Protein AF-A0A6B2G8D7-F1 (afdb_monomer)

Foldseek 3Di:
DDKDQDDPLDQFIKDKDKDKDWFDPVQVVVFDDDPPDPATDDPNHGGWTKMKIKMKMKGWDPPDSFKIKIKIKMKMAMDTDDRDPDHPPVRFDADEDDLAQPLHHTQCAAAQQDRDPDPHHTERIKIKMKIKMWGDDDDQKIKIKMKIKMHHAYDDPDPPDDPRRHDPDPVSSLSIWMKIWMKMWGCPVVKIKIKIKIAGQARSNDDPPCGGCNRGDPVSIHIHIDIHHSD

Nearest PDB structures (foldseek):
  6qgy-assembly2_C  TM=6.949E-01  e=1.375E-05  Escherichia coli O157:H7
  4k3b-assembly1_A  TM=5.659E-01  e=3.531E-06  Neisseria gonorrhoeae FA 1090
  5o68-assembly1_B  TM=4.470E-01  e=7.657E-01  Pseudomonas sp. UK4
  5o9c-assembly1_C  TM=2.185E-01  e=1.024E-01  Klebsiella aerogenes
  8bmx-assembly1_C  TM=3.628E-01  e=2.981E+00  Bacteroides thetaiotaomicron VPI-5482

Solvent-accessible surface area (backbone atoms only — not comparable to full-atom values): 11972 Å² total; per-residue (Å²): 113,50,67,68,61,83,55,91,82,59,46,64,30,45,38,40,38,68,51,78,48,74,40,41,63,68,64,50,72,76,38,76,71,53,87,93,52,93,56,44,54,57,97,89,37,75,42,62,20,35,42,35,40,37,40,37,41,36,40,36,42,45,80,50,100,55,32,34,42,35,40,37,42,37,42,35,42,44,46,41,38,91,67,20,94,57,66,56,76,96,71,42,42,62,29,36,18,75,57,60,31,42,29,32,53,61,20,55,45,27,24,30,38,38,79,59,93,56,84,70,23,61,17,32,28,37,42,39,38,35,41,36,42,37,36,64,72,55,94,52,35,32,40,35,42,38,42,19,36,34,41,22,16,37,76,72,90,58,81,87,52,63,73,56,26,38,60,67,62,78,72,41,60,75,24,44,26,29,22,35,37,43,30,45,32,43,53,68,89,86,50,31,43,36,42,35,43,11,23,34,44,29,43,42,47,45,58,90,94,48,27,59,51,68,54,56,45,83,89,56,38,29,79,34,77,48,71,47,74,56,119

Radius of gyration: 20.56 Å; Cα contacts (8 Å, |Δi|>4): 580; chains: 1; bounding box: 43×44×65 Å

Sequence (231 aa):
TYQNKEDFNDNNFSYFRANIVSSGLLSSALTKIKPPKTSKELFKLPIAQFIKTQVEYKKYWGIDHKNTLVFRSFAGLALAYGNSTAIPFSRSYFAGGSNELRAWRAYELGPGKTQSNLEFNVGNFKLVGNIEYRFKIFNSFNGALFLDAGNIWNVSTNSFIDDNTKFKGFSSLKDIAVGSGFGLRYDFNFLVFRFDMGFKTYEPYLLQGKKWFTNYNFSHAVYNIGINYPF

Mean predicted aligned error: 5.05 Å

Structure (mmCIF, N/CA/C/O backbone):
data_AF-A0A6B2G8D7-F1
#
_entry.id   AF-A0A6B2G8D7-F1
#
loop_
_atom_site.group_PDB
_atom_site.id
_atom_site.type_symbol
_atom_site.label_atom_id
_atom_site.label_alt_id
_atom_site.label_comp_id
_atom_site.label_asym_id
_atom_site.label_entity_id
_atom_site.label_seq_id
_atom_site.pdbx_PDB_ins_code
_atom_site.Cartn_x
_atom_site.Cartn_y
_atom_site.Cartn_z
_atom_site.occupancy
_atom_site.B_iso_or_equiv
_atom_site.auth_seq_id
_atom_site.auth_comp_id
_atom_site.auth_asym_id
_atom_site.auth_atom_id
_atom_site.pdbx_PDB_model_num
ATOM 1 N N . THR A 1 1 ? -0.283 -20.993 -2.095 1.00 91.44 1 THR A N 1
ATOM 2 C CA . THR A 1 1 ? -0.886 -20.294 -0.940 1.00 91.44 1 THR A CA 1
ATOM 3 C C . THR A 1 1 ? -0.827 -21.211 0.255 1.00 91.44 1 THR A C 1
ATOM 5 O O . THR A 1 1 ? -1.033 -22.400 0.068 1.00 91.44 1 THR A O 1
ATOM 8 N N . TYR A 1 2 ? -0.532 -20.679 1.433 1.00 95.00 2 TYR A N 1
ATOM 9 C CA . TYR A 1 2 ? -0.481 -21.386 2.708 1.00 95.00 2 TYR A CA 1
ATOM 10 C C . TYR A 1 2 ? -1.270 -20.592 3.755 1.00 95.00 2 TYR A C 1
ATOM 12 O O . TYR A 1 2 ? -1.195 -19.364 3.774 1.00 95.00 2 TYR A O 1
ATOM 20 N N . GLN A 1 3 ? -2.014 -21.283 4.614 1.00 93.75 3 GLN A N 1
ATOM 21 C CA . GLN A 1 3 ? -2.642 -20.715 5.805 1.00 93.75 3 GLN A CA 1
ATOM 22 C C . GLN A 1 3 ? -2.750 -21.794 6.879 1.00 93.75 3 GLN A C 1
ATOM 24 O O . GLN A 1 3 ? -2.935 -22.960 6.538 1.00 93.75 3 GLN A O 1
ATOM 29 N N . ASN A 1 4 ? -2.667 -21.403 8.146 1.00 94.25 4 ASN A N 1
ATOM 30 C CA . ASN A 1 4 ? -2.833 -22.305 9.290 1.00 94.25 4 ASN A CA 1
ATOM 31 C C . ASN A 1 4 ? -4.080 -21.971 10.123 1.00 94.25 4 ASN A C 1
ATOM 33 O O . ASN A 1 4 ? -4.083 -22.200 11.324 1.00 94.25 4 ASN A O 1
ATOM 37 N N . LYS A 1 5 ? -5.100 -21.382 9.490 1.00 92.44 5 LYS A N 1
ATOM 38 C CA . LYS A 1 5 ? -6.382 -21.091 10.131 1.00 92.44 5 LYS A CA 1
ATOM 39 C C . LYS A 1 5 ? -7.119 -22.404 10.411 1.00 92.44 5 LYS A C 1
ATOM 41 O O . LYS A 1 5 ? -7.335 -23.164 9.465 1.00 92.44 5 LYS A O 1
ATOM 46 N N . GLU A 1 6 ? -7.478 -22.662 11.665 1.00 89.44 6 GLU A N 1
ATOM 47 C CA . GLU A 1 6 ? -8.061 -23.950 12.083 1.00 89.44 6 GLU A CA 1
ATOM 48 C C . GLU A 1 6 ? -9.570 -24.036 11.819 1.00 89.44 6 GLU A C 1
ATOM 50 O O . GLU A 1 6 ? -10.050 -25.018 11.253 1.00 89.44 6 GLU A O 1
ATOM 55 N N . ASP A 1 7 ? -10.318 -22.989 12.168 1.00 87.38 7 ASP A N 1
ATOM 56 C CA . ASP A 1 7 ? -11.769 -22.912 11.977 1.00 87.38 7 ASP A CA 1
ATOM 57 C C . ASP A 1 7 ? -12.214 -21.505 11.541 1.00 87.38 7 ASP A C 1
ATOM 59 O O . ASP A 1 7 ? -11.392 -20.618 11.337 1.00 87.38 7 ASP A O 1
ATOM 63 N N . PHE A 1 8 ? -13.516 -21.272 11.349 1.00 77.06 8 PHE A N 1
ATOM 64 C CA . PHE A 1 8 ? -14.025 -19.964 10.913 1.00 77.06 8 PHE A CA 1
ATOM 65 C C . PHE A 1 8 ? -13.802 -18.838 11.942 1.00 77.06 8 PHE A C 1
ATOM 67 O O . PHE A 1 8 ? -13.535 -17.698 11.543 1.00 77.06 8 PHE A O 1
ATOM 74 N N . ASN A 1 9 ? -13.867 -19.166 13.232 1.00 80.06 9 ASN A N 1
ATOM 75 C CA . ASN A 1 9 ? -13.772 -18.247 14.367 1.00 80.06 9 ASN A CA 1
ATOM 76 C C . ASN A 1 9 ? -12.324 -17.987 14.810 1.00 80.06 9 ASN A C 1
ATOM 78 O O . ASN A 1 9 ? -12.086 -17.092 15.624 1.00 80.06 9 ASN A O 1
ATOM 82 N N . ASP A 1 10 ? -11.364 -18.738 14.273 1.00 86.12 10 ASP A N 1
ATOM 83 C CA . ASP A 1 10 ? -9.947 -18.542 14.524 1.00 86.12 10 ASP A CA 1
ATOM 84 C C . ASP A 1 10 ? -9.495 -17.159 14.024 1.00 86.12 10 ASP A C 1
ATOM 86 O O . ASP A 1 10 ? -9.477 -16.840 12.823 1.00 86.12 10 ASP A O 1
ATOM 90 N N . ASN A 1 11 ? -9.133 -16.337 15.007 1.00 89.56 11 ASN A N 1
ATOM 91 C CA . ASN A 1 11 ? -8.638 -14.976 14.858 1.00 89.56 11 ASN A CA 1
ATOM 92 C C . ASN A 1 11 ? -7.121 -14.881 15.098 1.00 89.56 11 ASN A C 1
ATOM 94 O O . ASN A 1 11 ? -6.581 -13.776 15.156 1.00 89.56 11 ASN A O 1
ATOM 98 N N . ASN A 1 12 ? -6.412 -16.004 15.242 1.00 94.62 12 ASN A N 1
ATOM 99 C CA . ASN A 1 12 ? -4.972 -16.056 15.473 1.00 94.62 12 ASN A CA 1
ATOM 100 C C . ASN A 1 12 ? -4.262 -17.006 14.499 1.00 94.62 12 ASN A C 1
ATOM 102 O O . ASN A 1 12 ? -3.700 -18.030 14.874 1.00 94.62 12 ASN A O 1
ATOM 106 N N . PHE A 1 13 ? -4.172 -16.592 13.240 1.00 96.25 13 PHE A N 1
ATOM 107 C CA . PHE A 1 13 ? -3.543 -17.382 12.188 1.00 96.25 13 PHE A CA 1
ATOM 108 C C . PHE A 1 13 ? -2.589 -16.541 11.342 1.00 96.25 13 PHE A C 1
ATOM 110 O O . PHE A 1 13 ? -2.535 -15.310 11.418 1.00 96.25 13 PHE A O 1
ATOM 117 N N . SER A 1 14 ? -1.810 -17.234 10.533 1.00 97.44 14 SER A N 1
ATOM 118 C CA . SER A 1 14 ? -0.901 -16.696 9.539 1.00 97.44 14 SER A CA 1
ATOM 119 C C . SER A 1 14 ? -1.360 -17.126 8.154 1.00 97.44 14 SER A C 1
ATOM 121 O O . SER A 1 14 ? -1.822 -18.246 7.932 1.00 97.44 14 SER A O 1
ATOM 123 N N . TYR A 1 15 ? -1.190 -16.230 7.196 1.00 97.06 15 TYR A N 1
ATOM 124 C CA . TYR A 1 15 ? -1.513 -16.462 5.801 1.00 97.06 15 TYR A CA 1
ATOM 125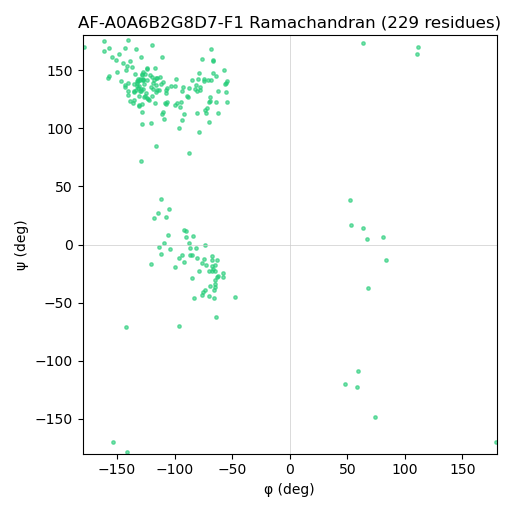 C C . TYR A 1 15 ? -0.340 -16.017 4.936 1.00 97.06 15 TYR A C 1
ATOM 127 O O . TYR A 1 15 ? 0.207 -14.931 5.120 1.00 97.06 15 TYR A O 1
ATOM 135 N N . PHE A 1 16 ? 0.034 -16.846 3.969 1.00 98.06 16 PHE A N 1
ATOM 136 C CA . PHE A 1 16 ? 1.125 -16.582 3.045 1.00 98.06 16 PHE A CA 1
ATOM 137 C C . PHE A 1 16 ? 0.719 -16.924 1.611 1.00 98.06 16 PHE A C 1
ATOM 139 O O . PHE A 1 16 ? 0.229 -18.016 1.303 1.00 98.06 16 PHE A O 1
ATOM 146 N N . ARG A 1 17 ? 0.969 -16.005 0.684 1.00 97.75 17 ARG A N 1
ATOM 147 C CA . ARG A 1 17 ? 0.745 -16.214 -0.747 1.00 97.75 17 ARG A CA 1
ATOM 148 C C . ARG A 1 17 ? 1.941 -15.693 -1.524 1.00 97.75 17 ARG A C 1
ATOM 150 O O . ARG A 1 17 ? 2.254 -14.515 -1.453 1.00 97.75 17 ARG A O 1
ATOM 157 N N . ALA A 1 18 ? 2.536 -16.554 -2.339 1.00 98.00 18 ALA A N 1
ATOM 158 C CA . ALA A 1 18 ? 3.481 -16.168 -3.375 1.00 98.00 18 ALA A CA 1
ATOM 159 C C . ALA A 1 18 ? 2.887 -16.536 -4.736 1.00 98.00 18 ALA A C 1
ATOM 161 O O . ALA A 1 18 ? 2.409 -17.658 -4.905 1.00 98.00 18 ALA A O 1
ATOM 162 N N . ASN A 1 19 ? 2.904 -15.603 -5.687 1.00 97.25 19 ASN A N 1
ATOM 163 C CA . ASN A 1 19 ? 2.494 -15.853 -7.066 1.00 97.25 19 ASN A CA 1
ATOM 164 C C . ASN A 1 19 ? 3.591 -15.398 -8.028 1.00 97.25 19 ASN A C 1
ATOM 166 O O . ASN A 1 19 ? 4.200 -14.342 -7.839 1.00 97.25 19 ASN A O 1
ATOM 170 N N . ILE A 1 20 ? 3.779 -16.169 -9.095 1.00 96.56 20 ILE A N 1
ATOM 171 C CA . ILE A 1 20 ? 4.647 -15.839 -10.222 1.00 96.56 20 ILE A CA 1
ATOM 172 C C . ILE A 1 20 ? 3.796 -15.935 -11.483 1.00 96.56 20 ILE A C 1
ATOM 174 O O . ILE A 1 20 ? 3.118 -16.933 -11.712 1.00 96.56 20 ILE A O 1
ATOM 178 N N . VAL A 1 21 ? 3.813 -14.884 -12.292 1.00 95.06 21 VAL A N 1
ATOM 179 C CA . VAL A 1 21 ? 3.110 -14.802 -13.570 1.00 95.06 21 VAL A CA 1
ATOM 180 C C . VAL A 1 21 ? 4.142 -14.476 -14.635 1.00 95.06 21 VAL A C 1
ATOM 182 O O . VAL A 1 21 ? 4.860 -13.488 -14.513 1.00 95.06 21 VAL A O 1
ATOM 185 N N . SER A 1 22 ? 4.211 -15.280 -15.691 1.00 93.88 22 SER A N 1
ATOM 186 C CA . SER A 1 22 ? 5.026 -14.970 -16.863 1.00 93.88 22 SER A CA 1
ATOM 187 C C . SER A 1 22 ? 4.159 -14.906 -18.111 1.00 93.88 22 SER A C 1
ATOM 189 O O . SER A 1 22 ? 3.171 -15.629 -18.228 1.00 93.88 22 SER A O 1
ATOM 191 N N . SER A 1 23 ? 4.525 -14.024 -19.034 1.00 93.06 23 SER A N 1
ATOM 192 C CA . SER A 1 23 ? 3.867 -13.868 -20.326 1.00 93.06 23 SER A CA 1
ATOM 193 C C . SER A 1 23 ? 4.884 -13.951 -21.449 1.00 93.06 23 SER A C 1
ATOM 195 O O . SER A 1 23 ? 6.029 -13.524 -21.307 1.00 93.06 23 SER A O 1
ATOM 197 N N . GLY A 1 24 ? 4.435 -14.473 -22.587 1.00 87.12 24 GLY A N 1
ATOM 198 C CA . GLY A 1 24 ? 5.170 -14.400 -23.839 1.00 87.12 24 GLY A CA 1
ATOM 199 C C . GLY A 1 24 ? 6.286 -15.432 -24.016 1.00 87.12 24 GLY A C 1
ATOM 200 O O . GLY A 1 24 ? 6.985 -15.356 -25.017 1.00 87.12 24 GLY A O 1
ATOM 201 N N . LEU A 1 25 ? 6.458 -16.404 -23.109 1.00 87.06 25 LEU A N 1
ATOM 202 C CA . LEU A 1 25 ? 7.427 -17.501 -23.280 1.00 87.06 25 LEU A CA 1
ATOM 203 C C . LEU A 1 25 ? 7.073 -18.385 -24.488 1.00 87.06 25 LEU A C 1
ATOM 205 O O . LEU A 1 25 ? 7.818 -18.431 -25.464 1.00 87.06 25 LEU A O 1
ATOM 209 N N . LEU A 1 26 ? 5.903 -19.032 -24.454 1.00 85.88 26 LEU A N 1
ATOM 210 C CA . LEU A 1 26 ? 5.463 -19.957 -25.506 1.00 85.88 26 LEU A CA 1
ATOM 211 C C . LEU A 1 26 ? 5.225 -19.249 -26.843 1.00 85.88 26 LEU A C 1
ATOM 213 O O . LEU A 1 26 ? 5.705 -19.698 -27.880 1.00 85.88 26 LEU A O 1
ATOM 217 N N . SER A 1 27 ? 4.530 -18.110 -26.834 1.00 85.00 27 SER A N 1
ATOM 218 C CA . SER A 1 27 ? 4.252 -17.366 -28.065 1.00 85.00 27 SER A CA 1
ATOM 219 C C . SER A 1 27 ? 5.531 -16.831 -28.711 1.00 85.00 27 SER A C 1
ATOM 221 O O . SER A 1 27 ? 5.648 -16.872 -29.932 1.00 85.00 27 SER A O 1
ATOM 223 N N . SER A 1 28 ? 6.526 -16.401 -27.928 1.00 83.38 28 SER A N 1
ATOM 224 C CA . SER A 1 28 ? 7.833 -16.003 -28.463 1.00 83.38 28 SER A CA 1
ATOM 225 C C . SER A 1 28 ? 8.619 -17.194 -29.014 1.00 83.38 28 SER A C 1
ATOM 227 O O . SER A 1 28 ? 9.293 -17.040 -30.030 1.00 83.38 28 SER A O 1
ATOM 229 N N . ALA A 1 29 ? 8.527 -18.377 -28.400 1.00 84.56 29 ALA A N 1
ATOM 230 C CA . ALA A 1 29 ? 9.180 -19.588 -28.904 1.00 84.56 29 ALA A CA 1
ATOM 231 C C . ALA A 1 29 ? 8.600 -20.045 -30.256 1.00 84.56 29 ALA A C 1
ATOM 233 O O . ALA A 1 29 ? 9.348 -20.424 -31.153 1.00 84.56 29 ALA A O 1
ATOM 234 N N . LEU A 1 30 ? 7.278 -19.945 -30.426 1.00 84.81 30 LEU A N 1
ATOM 235 C CA . LEU A 1 30 ? 6.575 -20.341 -31.654 1.00 84.81 30 LEU A CA 1
ATOM 236 C C . LEU A 1 30 ? 6.635 -19.283 -32.771 1.00 84.81 30 LEU A C 1
ATOM 238 O O . LEU A 1 30 ? 6.298 -19.573 -33.918 1.00 84.81 30 LEU A O 1
ATOM 242 N N . THR A 1 31 ? 7.078 -18.062 -32.460 1.00 83.12 31 THR A N 1
ATOM 243 C CA . THR A 1 31 ? 7.094 -16.937 -33.404 1.00 83.12 31 THR A CA 1
ATOM 244 C C . THR A 1 31 ? 8.516 -16.622 -33.861 1.00 83.12 31 THR A C 1
ATOM 246 O O . THR A 1 31 ? 9.384 -16.256 -33.064 1.00 83.12 31 THR A O 1
ATOM 249 N N . LYS A 1 32 ? 8.748 -16.699 -35.174 1.00 78.69 32 LYS A N 1
ATOM 250 C CA . LYS A 1 32 ? 10.005 -16.268 -35.802 1.00 78.69 32 LYS A CA 1
ATOM 251 C C . LYS A 1 32 ? 9.978 -14.766 -36.087 1.00 78.69 32 LYS A C 1
ATOM 253 O O . LYS A 1 32 ? 8.960 -14.233 -36.524 1.00 78.69 32 LYS A O 1
ATOM 258 N N . ILE A 1 33 ? 11.114 -14.102 -35.886 1.00 73.38 33 ILE A N 1
ATOM 259 C CA . ILE A 1 33 ? 11.316 -12.725 -36.348 1.00 73.38 33 ILE A CA 1
ATOM 260 C C . ILE A 1 33 ? 11.392 -12.767 -37.879 1.00 73.38 33 ILE A C 1
ATOM 262 O O . ILE A 1 33 ? 12.165 -13.550 -38.431 1.00 73.38 33 ILE A O 1
ATOM 266 N N . LY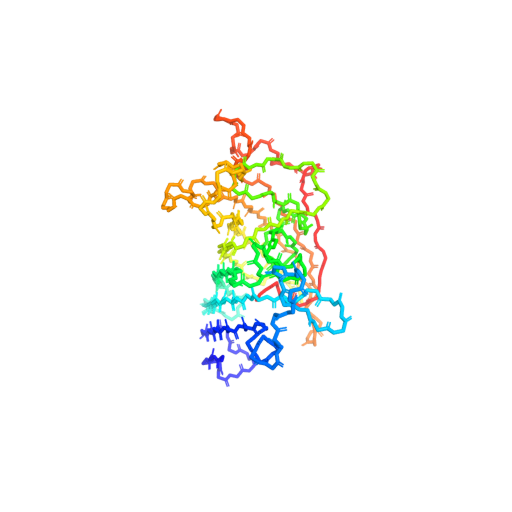S A 1 34 ? 10.576 -11.963 -38.567 1.00 69.06 34 LYS A N 1
ATOM 267 C CA . LYS A 1 34 ? 10.649 -11.799 -40.025 1.00 69.06 34 LYS A CA 1
ATOM 268 C C . LYS A 1 34 ? 11.252 -10.426 -40.344 1.00 69.06 34 LYS A C 1
ATOM 270 O O . LYS A 1 34 ? 10.674 -9.428 -39.907 1.00 69.06 34 LYS A O 1
ATOM 275 N N . PRO A 1 35 ? 12.359 -10.346 -41.104 1.00 56.78 35 PRO A N 1
ATOM 276 C CA . PRO A 1 35 ? 12.865 -9.070 -41.608 1.00 56.78 35 PRO A CA 1
ATOM 277 C C . PRO A 1 35 ? 11.759 -8.329 -42.383 1.00 56.78 35 PRO A C 1
ATOM 279 O O . PRO A 1 35 ? 10.990 -8.991 -43.084 1.00 56.78 35 PRO A O 1
ATOM 282 N N . PRO A 1 36 ? 11.623 -6.994 -42.267 1.00 64.06 36 PRO A N 1
ATOM 283 C CA . PRO A 1 36 ? 12.505 -6.039 -41.584 1.00 64.06 36 PRO A CA 1
ATOM 284 C C . PRO A 1 36 ? 12.133 -5.756 -40.112 1.00 64.06 36 PRO A C 1
ATOM 286 O O . PRO A 1 36 ? 12.622 -4.788 -39.534 1.00 64.06 36 PRO A O 1
ATOM 289 N N . LYS A 1 37 ? 11.243 -6.540 -39.488 1.00 69.81 37 LYS A N 1
ATOM 290 C CA . LYS A 1 37 ? 10.768 -6.251 -38.126 1.00 69.81 37 LYS A CA 1
ATOM 291 C C . LYS A 1 37 ? 11.822 -6.576 -37.070 1.00 69.81 37 LYS A C 1
ATOM 293 O O . LYS A 1 37 ? 12.483 -7.609 -37.139 1.00 69.81 37 LYS A O 1
ATOM 298 N N . THR A 1 38 ? 11.913 -5.718 -36.057 1.00 72.19 38 THR A N 1
ATOM 299 C CA . THR A 1 38 ? 12.797 -5.880 -34.890 1.00 72.19 38 THR A CA 1
ATOM 300 C C . THR A 1 38 ? 12.108 -6.552 -33.697 1.00 72.19 38 THR A C 1
ATOM 302 O O . THR A 1 38 ? 12.783 -6.924 -32.740 1.00 72.19 38 THR A O 1
ATOM 305 N N . SER A 1 39 ? 10.785 -6.750 -33.749 1.00 79.94 39 SER A N 1
ATOM 306 C CA . SER A 1 39 ? 9.985 -7.354 -32.678 1.00 79.94 39 SER A CA 1
ATOM 307 C C . SER A 1 39 ? 9.189 -8.574 -33.156 1.00 79.94 39 SER A C 1
ATOM 309 O O . SER A 1 39 ? 8.816 -8.704 -34.326 1.00 79.94 39 SER A O 1
ATOM 311 N N . LYS A 1 40 ? 8.936 -9.505 -32.233 1.00 83.00 40 LYS A N 1
ATOM 312 C CA . LYS A 1 40 ? 8.065 -10.665 -32.439 1.00 83.00 40 LYS A CA 1
ATOM 313 C C . LYS A 1 40 ? 6.604 -10.261 -32.282 1.00 83.00 40 LYS A C 1
ATOM 315 O O . LYS A 1 40 ? 6.212 -9.652 -31.283 1.00 83.00 40 LYS A O 1
ATOM 320 N N . GLU A 1 41 ? 5.790 -10.679 -33.240 1.00 85.50 41 GLU A N 1
ATOM 321 C CA . GLU A 1 41 ? 4.358 -10.406 -33.266 1.00 85.50 41 GLU A CA 1
ATOM 322 C C . GLU A 1 41 ? 3.551 -11.690 -33.437 1.00 85.50 41 GLU A C 1
ATOM 324 O O . GLU A 1 41 ? 3.902 -12.551 -34.243 1.00 85.50 41 GLU A O 1
ATOM 329 N N . LEU A 1 42 ? 2.422 -11.774 -32.741 1.00 83.06 42 LEU A N 1
ATOM 330 C CA . LEU A 1 42 ? 1.415 -12.809 -32.933 1.00 83.06 42 LEU A CA 1
ATOM 331 C C . LEU A 1 42 ? 0.107 -12.119 -33.330 1.00 83.06 42 LEU A C 1
ATOM 333 O O . LEU A 1 42 ? -0.303 -11.168 -32.674 1.00 83.06 42 LEU A O 1
ATOM 337 N N . PHE A 1 43 ? -0.520 -12.543 -34.430 1.00 85.25 43 PHE A N 1
ATOM 338 C CA . PHE A 1 43 ? -1.701 -11.867 -34.998 1.00 85.25 43 PHE A CA 1
ATOM 339 C C . PHE A 1 43 ? -1.502 -10.354 -35.236 1.00 85.25 43 PHE A C 1
ATOM 341 O O . PHE A 1 43 ? -2.415 -9.564 -35.026 1.00 85.25 43 PHE A O 1
ATOM 348 N N . LYS A 1 44 ? -0.300 -9.949 -35.683 1.00 82.50 44 LYS A N 1
ATOM 349 C CA . LYS A 1 44 ? 0.114 -8.540 -35.883 1.00 82.50 44 LYS A CA 1
ATOM 350 C C . LYS A 1 44 ? 0.156 -7.695 -34.599 1.00 82.50 44 LYS A C 1
ATOM 352 O O . LYS A 1 44 ? 0.249 -6.474 -34.679 1.00 82.50 44 LYS A O 1
ATOM 357 N N . LEU A 1 45 ? 0.105 -8.325 -33.425 1.00 84.69 45 LEU A N 1
ATOM 358 C CA . LEU A 1 45 ? 0.249 -7.664 -32.132 1.00 84.69 45 LEU A CA 1
ATOM 359 C C . LEU A 1 45 ? 1.614 -7.998 -31.520 1.00 84.69 45 LEU A C 1
ATOM 361 O O . LEU A 1 45 ? 2.002 -9.172 -31.519 1.00 84.69 45 LEU A O 1
ATOM 365 N N . PRO A 1 46 ? 2.346 -7.009 -30.976 1.00 87.00 46 PRO A N 1
ATOM 366 C CA . PRO A 1 46 ? 3.614 -7.267 -30.311 1.00 87.00 46 PRO A CA 1
ATOM 367 C C . PRO A 1 46 ? 3.394 -8.167 -29.094 1.00 87.00 46 PRO A C 1
ATOM 369 O O . PRO A 1 46 ? 2.513 -7.935 -28.264 1.00 87.00 46 PRO A O 1
ATOM 372 N N . ILE A 1 47 ? 4.210 -9.211 -28.976 1.00 88.19 47 ILE A N 1
ATOM 373 C CA . ILE A 1 47 ? 4.122 -10.144 -27.852 1.00 88.19 47 ILE A CA 1
ATOM 374 C C . ILE A 1 47 ? 4.641 -9.454 -26.587 1.00 88.19 47 ILE A C 1
ATOM 376 O O . ILE A 1 47 ? 5.827 -9.134 -26.503 1.00 88.19 47 ILE A O 1
ATOM 380 N N . ALA A 1 48 ? 3.774 -9.282 -25.588 1.00 90.94 48 ALA A N 1
ATOM 381 C CA . ALA A 1 48 ? 4.161 -8.794 -24.268 1.00 90.94 48 ALA A CA 1
ATOM 382 C C . ALA A 1 48 ? 4.939 -9.869 -23.491 1.00 90.94 48 ALA A C 1
ATOM 384 O O . ALA A 1 48 ? 4.376 -10.900 -23.100 1.00 90.94 48 ALA A O 1
ATOM 385 N N . GLN A 1 49 ? 6.221 -9.610 -23.246 1.00 92.69 49 GLN A N 1
ATOM 386 C CA . GLN A 1 49 ? 7.118 -10.490 -22.505 1.00 92.69 49 GLN A CA 1
ATOM 387 C C . GLN A 1 49 ? 7.473 -9.875 -21.155 1.00 92.69 49 GLN A C 1
ATOM 389 O O . GLN A 1 49 ? 8.116 -8.829 -21.070 1.00 92.69 49 GLN A O 1
ATOM 394 N N . PHE A 1 50 ? 7.024 -10.527 -20.087 1.00 93.50 50 PHE A N 1
ATOM 395 C CA . PHE A 1 50 ? 7.309 -10.080 -18.732 1.00 93.50 50 PHE A CA 1
ATOM 396 C C . PHE A 1 50 ? 7.257 -11.218 -17.723 1.00 93.50 50 PHE A C 1
ATOM 398 O O . PHE A 1 50 ? 6.668 -12.279 -17.961 1.00 93.50 50 PHE A O 1
ATOM 405 N N . ILE A 1 51 ? 7.869 -10.973 -16.573 1.00 95.50 51 ILE A N 1
ATOM 406 C CA . ILE A 1 51 ? 7.700 -11.752 -15.355 1.00 95.50 51 ILE A CA 1
ATOM 407 C C . ILE A 1 51 ? 7.171 -10.827 -14.263 1.00 95.50 51 ILE A C 1
ATOM 409 O O . ILE A 1 51 ? 7.626 -9.696 -14.122 1.00 95.50 51 ILE A O 1
ATOM 413 N N . LYS A 1 52 ? 6.176 -11.287 -13.514 1.00 96.38 52 LYS A N 1
ATOM 414 C CA . LYS A 1 52 ? 5.572 -10.578 -12.392 1.00 96.38 52 LYS A CA 1
ATOM 415 C C . LYS A 1 52 ? 5.557 -11.504 -11.191 1.00 96.38 52 LYS A C 1
ATOM 417 O O . LYS A 1 52 ? 4.969 -12.579 -11.244 1.00 96.38 52 LYS A O 1
ATOM 422 N N . THR A 1 53 ? 6.199 -11.084 -10.119 1.00 97.88 53 THR A N 1
ATOM 423 C CA . THR A 1 53 ? 6.249 -11.792 -8.847 1.00 97.88 53 THR A CA 1
ATOM 424 C C . THR A 1 53 ? 5.543 -10.962 -7.792 1.00 97.88 53 THR A C 1
ATOM 426 O O . THR A 1 53 ? 5.594 -9.730 -7.809 1.00 97.88 53 THR A O 1
ATOM 429 N N . GLN A 1 54 ? 4.850 -11.636 -6.885 1.00 98.00 54 GLN A N 1
ATOM 430 C CA . GLN A 1 54 ? 4.211 -11.002 -5.742 1.00 98.00 54 GLN A CA 1
ATOM 431 C C . GLN A 1 54 ? 4.229 -11.941 -4.547 1.00 98.00 54 GLN A C 1
ATOM 433 O O . GLN A 1 54 ? 4.006 -13.145 -4.690 1.00 98.00 54 GLN A O 1
ATOM 438 N N . VAL A 1 55 ? 4.462 -11.368 -3.377 1.00 98.50 55 VAL A N 1
ATOM 439 C CA . VAL A 1 55 ? 4.442 -12.052 -2.091 1.00 98.50 55 VAL A CA 1
ATOM 440 C C . VAL A 1 55 ? 3.560 -11.248 -1.151 1.00 98.50 55 VAL A C 1
ATOM 442 O O . VAL A 1 55 ? 3.679 -10.028 -1.063 1.00 98.50 55 VAL A O 1
ATOM 445 N N . GLU A 1 56 ? 2.661 -11.936 -0.466 1.00 98.44 56 GLU A N 1
ATOM 446 C CA . GLU A 1 56 ? 1.783 -11.385 0.552 1.00 98.44 56 GLU A CA 1
ATOM 447 C C . GLU A 1 56 ? 1.878 -12.245 1.805 1.00 98.44 56 GLU A C 1
ATOM 449 O O . GLU A 1 56 ? 1.788 -13.475 1.737 1.00 98.44 56 GLU A O 1
ATOM 454 N N . TYR A 1 57 ? 2.018 -11.583 2.943 1.00 98.38 57 TYR A N 1
ATOM 455 C CA . TYR A 1 57 ? 1.937 -12.203 4.251 1.00 98.38 57 TYR A CA 1
ATOM 456 C C . TYR A 1 57 ? 0.912 -11.459 5.096 1.00 98.38 57 TYR A C 1
ATOM 458 O O . TYR A 1 57 ? 0.857 -10.230 5.077 1.00 98.38 57 TYR A O 1
ATOM 466 N N . LYS A 1 58 ? 0.093 -12.201 5.837 1.00 98.06 58 LYS A N 1
ATOM 467 C CA . LYS A 1 58 ? -0.824 -11.647 6.830 1.00 98.06 58 LYS A CA 1
ATOM 468 C C . LYS A 1 58 ? -0.663 -12.404 8.132 1.00 98.06 58 LYS A C 1
ATOM 470 O O . LYS A 1 58 ? -0.516 -13.626 8.124 1.00 98.06 58 LYS A O 1
ATOM 475 N N . LYS A 1 59 ? -0.728 -11.679 9.238 1.00 97.75 59 LYS A N 1
ATOM 476 C CA . LYS A 1 59 ? -0.740 -12.246 10.578 1.00 97.75 59 LYS A CA 1
ATOM 477 C C . LYS A 1 59 ? -1.879 -11.629 11.366 1.00 97.75 59 LYS A C 1
ATOM 479 O O . LYS A 1 59 ? -2.002 -10.410 11.436 1.00 97.75 59 LYS A O 1
ATOM 484 N N . TYR A 1 60 ? -2.688 -12.497 11.946 1.00 97.62 60 TYR A N 1
ATOM 485 C CA . TYR A 1 60 ? -3.761 -12.147 12.854 1.00 97.62 60 TYR A CA 1
ATOM 486 C C . TYR A 1 60 ? -3.320 -12.572 14.251 1.00 97.62 60 TYR A C 1
ATOM 488 O O . TYR A 1 60 ? -2.799 -13.678 14.430 1.00 97.62 60 TYR A O 1
ATOM 496 N N . TRP A 1 61 ? -3.491 -11.675 15.213 1.00 97.62 61 TRP A N 1
ATOM 497 C CA . TRP A 1 61 ? -3.346 -11.947 16.634 1.00 97.62 61 TRP A CA 1
ATOM 498 C C . TRP A 1 61 ? -4.681 -11.630 17.305 1.00 97.62 61 TRP A C 1
ATOM 500 O O . TRP A 1 61 ? -5.029 -10.460 17.486 1.00 97.62 61 TRP A O 1
ATOM 510 N N . GLY A 1 62 ? -5.435 -12.670 17.656 1.00 95.56 62 GLY A N 1
ATOM 511 C CA . GLY A 1 62 ? -6.598 -12.552 18.529 1.00 95.56 62 GLY A CA 1
ATOM 512 C C . GLY A 1 62 ? -6.109 -12.247 19.938 1.00 95.56 62 GLY A C 1
ATOM 513 O O . GLY A 1 62 ? -5.534 -13.119 20.583 1.00 95.56 62 GLY A O 1
ATOM 514 N N . ILE A 1 63 ? -6.269 -11.002 20.381 1.00 93.50 63 ILE A N 1
ATOM 515 C CA . ILE A 1 63 ? -5.835 -10.573 21.718 1.00 93.50 63 ILE A CA 1
ATOM 516 C C . ILE A 1 63 ? -6.814 -11.119 22.760 1.00 93.50 63 ILE A C 1
ATOM 518 O O . ILE A 1 63 ? -6.409 -11.620 23.804 1.00 93.50 63 ILE A O 1
ATOM 522 N N . ASP A 1 64 ? -8.103 -11.062 22.434 1.00 90.75 64 ASP A N 1
ATOM 523 C CA . ASP A 1 64 ? -9.197 -11.677 23.173 1.00 90.75 64 ASP A CA 1
ATOM 524 C C . ASP A 1 64 ? -10.365 -11.969 22.206 1.00 90.75 64 ASP A C 1
ATOM 526 O O . ASP A 1 64 ? -10.237 -11.844 20.986 1.00 90.75 64 ASP A O 1
ATOM 530 N N . HIS A 1 65 ? -11.529 -12.350 22.735 1.00 85.31 65 HIS A N 1
ATOM 531 C CA . HIS A 1 65 ? -12.713 -12.685 21.931 1.00 85.31 65 HIS A CA 1
ATOM 532 C C . HIS A 1 65 ? -13.353 -11.498 21.184 1.00 85.31 65 HIS A C 1
ATOM 534 O O . HIS A 1 65 ? -14.268 -11.696 20.386 1.00 85.31 65 HIS A O 1
ATOM 540 N N . LYS A 1 66 ? -12.937 -10.261 21.461 1.00 91.75 66 LYS A N 1
ATOM 541 C CA . LYS A 1 66 ? -13.507 -9.017 20.920 1.00 91.75 66 LYS A CA 1
ATOM 542 C C . LYS A 1 66 ? -12.491 -8.187 20.137 1.00 91.75 66 LYS A C 1
ATOM 544 O O . LYS A 1 66 ? -12.905 -7.287 19.404 1.00 91.75 66 LYS A O 1
ATOM 549 N N . ASN A 1 67 ? -11.201 -8.465 20.303 1.00 95.19 67 ASN A N 1
ATOM 550 C CA . ASN A 1 67 ? -10.110 -7.640 19.815 1.00 95.19 67 ASN A CA 1
ATOM 551 C C . ASN A 1 67 ? -9.121 -8.455 18.978 1.00 95.19 67 ASN A C 1
ATOM 553 O O . ASN A 1 67 ? -8.679 -9.542 19.355 1.00 95.19 67 ASN A O 1
ATOM 557 N N . THR A 1 68 ? -8.731 -7.917 17.828 1.00 97.19 68 THR A N 1
ATOM 558 C CA . THR A 1 68 ? -7.779 -8.562 16.920 1.00 97.19 68 THR A CA 1
ATOM 559 C C . THR A 1 68 ? -6.838 -7.529 16.334 1.00 97.19 68 THR A C 1
ATOM 561 O O . THR A 1 68 ? -7.273 -6.525 15.769 1.00 97.19 68 THR A O 1
ATOM 564 N N . LEU A 1 69 ? -5.541 -7.794 16.428 1.00 98.19 69 LEU A N 1
ATOM 565 C CA . LEU A 1 69 ? -4.527 -7.055 15.691 1.00 98.19 69 LEU A CA 1
ATOM 566 C C . LEU A 1 69 ? -4.232 -7.793 14.387 1.00 98.19 69 LEU A C 1
ATOM 568 O O . LEU A 1 69 ? -4.007 -9.002 14.387 1.00 98.19 69 LEU A O 1
ATOM 572 N N . VAL A 1 70 ? -4.222 -7.068 13.277 1.00 98.00 70 VAL A N 1
ATOM 573 C CA . VAL A 1 70 ? -3.952 -7.618 11.951 1.00 98.00 70 VAL A CA 1
ATOM 574 C C . VAL A 1 70 ? -2.780 -6.883 11.336 1.00 98.00 70 VAL A C 1
ATOM 576 O O . VAL A 1 70 ? -2.799 -5.662 11.206 1.00 98.00 70 VAL A O 1
ATOM 579 N N . PHE A 1 71 ? -1.773 -7.639 10.927 1.00 98.38 71 PHE A N 1
ATOM 580 C CA . PHE A 1 71 ? -0.671 -7.162 10.109 1.00 98.38 71 PHE A CA 1
ATOM 581 C C . PHE A 1 71 ? -0.778 -7.753 8.712 1.00 98.38 71 PHE A C 1
ATOM 583 O O . PHE A 1 71 ? -1.054 -8.943 8.550 1.00 98.38 71 PHE A O 1
ATOM 590 N N . ARG A 1 72 ? -0.490 -6.940 7.702 1.00 98.31 72 ARG A N 1
ATOM 591 C CA . ARG A 1 72 ? -0.291 -7.388 6.329 1.00 98.31 72 ARG A CA 1
ATOM 592 C C . ARG A 1 72 ? 0.969 -6.758 5.762 1.00 98.31 72 ARG A C 1
ATOM 594 O O . ARG A 1 72 ? 1.207 -5.572 5.948 1.00 98.31 72 ARG A O 1
ATOM 601 N N . SER A 1 73 ? 1.725 -7.531 4.997 1.00 98.50 73 SER A 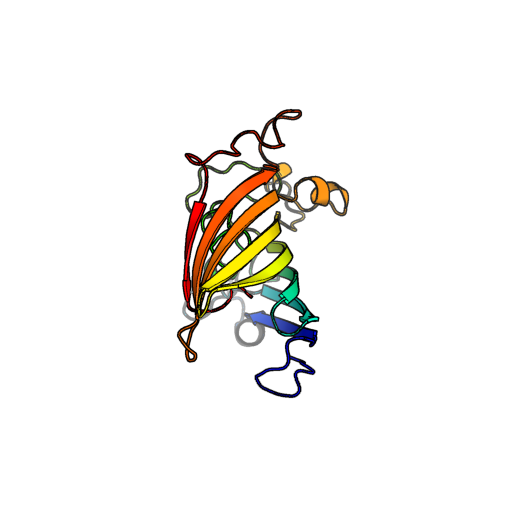N 1
ATOM 602 C CA . SER A 1 73 ? 2.782 -7.035 4.126 1.00 98.50 73 SER A CA 1
ATOM 603 C C . SER A 1 73 ? 2.610 -7.578 2.714 1.00 98.50 73 SER A C 1
ATOM 605 O O . SER A 1 73 ? 2.142 -8.698 2.496 1.00 98.50 73 SER A O 1
ATOM 607 N N . PHE A 1 74 ? 2.971 -6.758 1.737 1.00 98.62 74 PHE A N 1
ATOM 608 C CA . PHE A 1 74 ? 2.904 -7.070 0.323 1.00 98.62 74 PHE A CA 1
ATOM 609 C C . PHE A 1 74 ? 4.140 -6.514 -0.381 1.00 98.62 74 PHE A C 1
ATOM 611 O O . PHE A 1 74 ? 4.476 -5.339 -0.231 1.00 98.62 74 PHE A O 1
ATOM 618 N N . ALA A 1 75 ? 4.775 -7.347 -1.197 1.00 98.50 75 ALA A N 1
ATOM 619 C CA . ALA A 1 75 ? 5.847 -6.952 -2.094 1.00 98.50 75 ALA A CA 1
ATOM 620 C C . ALA A 1 75 ? 5.562 -7.488 -3.496 1.00 98.50 75 ALA A C 1
ATOM 622 O O . ALA A 1 75 ? 5.168 -8.643 -3.656 1.00 98.50 75 ALA A O 1
ATOM 623 N N . GLY A 1 76 ? 5.769 -6.664 -4.516 1.00 98.19 76 GLY A N 1
ATOM 624 C CA . GLY A 1 76 ? 5.542 -7.048 -5.902 1.00 98.19 76 GLY A CA 1
ATOM 625 C C . GLY A 1 76 ? 6.573 -6.443 -6.838 1.00 98.19 76 GLY A C 1
ATOM 626 O O . GLY A 1 76 ? 6.896 -5.268 -6.717 1.00 98.19 76 GLY A O 1
ATOM 627 N N . LEU A 1 77 ? 7.062 -7.235 -7.790 1.00 97.62 77 LEU A N 1
ATOM 628 C CA . LEU A 1 77 ? 7.995 -6.808 -8.830 1.00 97.62 77 LEU A CA 1
ATOM 629 C C . LEU A 1 77 ? 7.516 -7.316 -10.192 1.00 97.62 77 LEU A C 1
ATOM 631 O O . LEU A 1 77 ? 7.077 -8.454 -10.318 1.00 97.62 77 LEU A O 1
ATOM 635 N N . ALA A 1 78 ? 7.567 -6.472 -11.212 1.00 96.38 78 ALA A N 1
ATOM 636 C CA . ALA A 1 78 ? 7.218 -6.789 -12.585 1.00 96.38 78 ALA A CA 1
ATOM 637 C C . ALA A 1 78 ? 8.347 -6.310 -13.502 1.00 96.38 78 ALA A C 1
ATOM 639 O O . ALA A 1 78 ? 8.659 -5.125 -13.546 1.00 96.38 78 ALA A O 1
ATOM 640 N N . LEU A 1 79 ? 8.970 -7.225 -14.237 1.00 94.19 79 LEU A N 1
ATOM 641 C CA . LEU A 1 79 ? 10.079 -6.928 -15.141 1.00 94.19 79 LEU A CA 1
ATOM 642 C C . LEU A 1 79 ? 9.725 -7.363 -16.559 1.00 94.19 79 LEU A C 1
ATOM 644 O O . LEU A 1 79 ? 9.356 -8.515 -16.796 1.00 94.19 79 LEU A O 1
ATOM 648 N N . ALA A 1 80 ? 9.808 -6.416 -17.490 1.00 92.06 80 ALA A N 1
ATOM 649 C CA . ALA A 1 80 ? 9.707 -6.694 -18.913 1.00 92.06 80 ALA A CA 1
ATOM 650 C C . ALA A 1 80 ? 11.046 -7.249 -19.408 1.00 92.06 80 ALA A C 1
ATOM 652 O O . ALA A 1 80 ? 12.099 -6.891 -18.877 1.00 92.06 80 ALA A O 1
ATOM 653 N N . TYR A 1 81 ? 11.014 -8.134 -20.398 1.00 89.19 81 TYR A N 1
ATOM 654 C CA . TYR A 1 81 ? 12.226 -8.705 -20.980 1.00 89.19 81 TYR A CA 1
ATOM 655 C C . TYR A 1 81 ? 12.031 -9.021 -22.463 1.00 89.19 81 TYR A C 1
ATOM 657 O O . TYR A 1 81 ? 10.905 -9.110 -22.948 1.00 89.19 81 TYR A O 1
ATOM 665 N N . GLY A 1 82 ? 13.133 -9.233 -23.188 1.00 88.00 82 GLY A N 1
ATOM 666 C CA . GLY A 1 82 ? 13.107 -9.659 -24.588 1.00 88.00 82 GLY A CA 1
ATOM 667 C C . GLY A 1 82 ? 12.366 -8.667 -25.485 1.00 88.00 82 GLY A C 1
ATOM 668 O O . GLY A 1 82 ? 12.846 -7.569 -25.737 1.00 88.00 82 GLY A O 1
ATOM 669 N N . ASN A 1 83 ? 11.186 -9.061 -25.959 1.00 86.88 83 ASN A N 1
ATOM 670 C CA . ASN A 1 83 ? 10.351 -8.308 -26.893 1.00 86.88 83 ASN A CA 1
ATOM 671 C C . ASN A 1 83 ? 9.632 -7.092 -26.279 1.00 86.88 83 ASN A C 1
ATOM 673 O O . ASN A 1 83 ? 8.848 -6.430 -26.957 1.00 86.88 83 ASN A O 1
ATOM 677 N N . SER A 1 84 ? 9.811 -6.824 -24.985 1.00 87.19 84 SER A N 1
ATOM 678 C CA . SER A 1 84 ? 9.140 -5.727 -24.288 1.00 87.19 84 SER A CA 1
ATOM 679 C C . SER A 1 84 ? 10.122 -4.930 -23.439 1.00 87.19 84 SER A C 1
ATOM 681 O O . SER A 1 84 ? 10.896 -5.494 -22.671 1.00 87.19 84 SER A O 1
ATOM 683 N N . THR A 1 85 ? 10.047 -3.606 -23.550 1.00 85.50 85 THR A N 1
ATOM 684 C CA . THR A 1 85 ? 10.822 -2.649 -22.743 1.00 85.50 85 THR A CA 1
ATOM 685 C C . THR A 1 85 ? 10.043 -2.121 -21.537 1.00 85.50 85 THR A C 1
ATOM 687 O O . THR A 1 85 ? 10.625 -1.501 -20.651 1.00 85.50 85 THR A O 1
ATOM 690 N N . ALA A 1 86 ? 8.732 -2.377 -21.482 1.00 86.56 86 ALA A N 1
ATOM 691 C CA . ALA A 1 86 ? 7.843 -1.953 -20.409 1.00 86.56 86 ALA A CA 1
ATOM 692 C C . ALA A 1 86 ? 6.758 -3.003 -20.131 1.00 86.56 86 ALA A C 1
ATOM 694 O O . ALA A 1 86 ? 6.411 -3.816 -20.991 1.00 86.56 86 ALA A O 1
ATOM 695 N N . ILE A 1 87 ? 6.221 -2.977 -18.910 1.00 90.75 87 ILE A N 1
ATOM 696 C CA . ILE A 1 87 ? 5.093 -3.817 -18.500 1.00 90.75 87 ILE A CA 1
ATOM 697 C C . ILE A 1 87 ? 3.795 -3.210 -19.049 1.00 90.75 87 ILE A C 1
ATOM 699 O O . ILE A 1 87 ? 3.604 -2.000 -18.918 1.00 90.75 87 ILE A O 1
ATOM 703 N N . PRO A 1 88 ? 2.878 -4.012 -19.627 1.00 90.44 88 PRO A N 1
ATOM 704 C CA . PRO A 1 88 ? 1.556 -3.519 -20.002 1.00 90.44 88 PRO A CA 1
ATOM 705 C C . PRO A 1 88 ? 0.837 -2.901 -18.801 1.00 90.44 88 PRO A C 1
ATOM 707 O O . PRO A 1 88 ? 0.846 -3.492 -17.724 1.00 90.44 88 PRO A O 1
ATOM 710 N N . PHE A 1 89 ? 0.148 -1.775 -18.994 1.00 90.94 89 PHE A N 1
ATOM 711 C CA . PHE A 1 89 ? -0.548 -1.049 -17.922 1.00 90.94 89 PHE A CA 1
ATOM 712 C C . PHE A 1 89 ? -1.416 -1.956 -17.027 1.00 90.94 89 PHE A C 1
ATOM 714 O O . PHE A 1 89 ? -1.299 -1.916 -15.806 1.00 90.94 89 PHE A O 1
ATOM 721 N N . SER A 1 90 ? -2.195 -2.867 -17.623 1.00 91.19 90 SER A N 1
ATOM 722 C CA . SER A 1 90 ? -3.055 -3.831 -16.909 1.00 91.19 90 SER A CA 1
ATOM 723 C C . SER A 1 90 ? -2.302 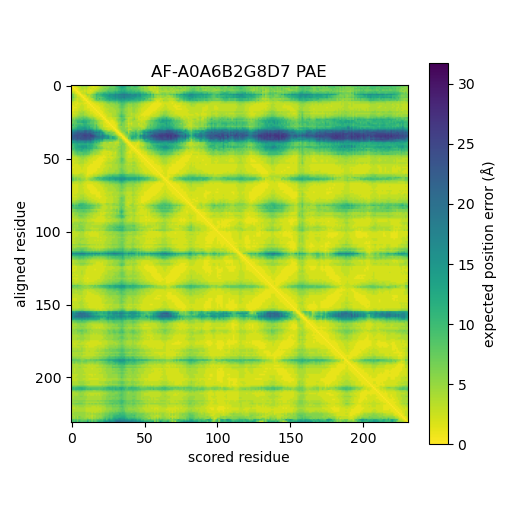-4.835 -16.023 1.00 91.19 90 SER A C 1
ATOM 725 O O . SER A 1 90 ? -2.903 -5.558 -15.225 1.00 91.19 90 SER A O 1
ATOM 727 N N . ARG A 1 91 ? -0.980 -4.926 -16.177 1.00 94.25 91 ARG A N 1
ATOM 728 C CA . ARG A 1 91 ? -0.085 -5.793 -15.408 1.00 94.25 91 ARG A CA 1
ATOM 729 C C . ARG A 1 91 ? 0.850 -5.007 -14.491 1.00 94.25 91 ARG A C 1
ATOM 731 O O . ARG A 1 91 ? 1.485 -5.644 -13.647 1.00 94.25 91 ARG A O 1
ATOM 738 N N . SER A 1 92 ? 0.887 -3.682 -14.585 1.00 95.44 92 SER A N 1
ATOM 739 C CA . SER A 1 92 ? 1.629 -2.815 -13.669 1.00 95.44 92 SER A CA 1
ATOM 740 C C . SER A 1 92 ? 1.020 -2.821 -12.262 1.00 95.44 92 SER A C 1
ATOM 742 O O . SER A 1 92 ? -0.058 -3.373 -12.018 1.00 95.44 92 SER A O 1
ATOM 744 N N . TYR A 1 93 ? 1.747 -2.264 -1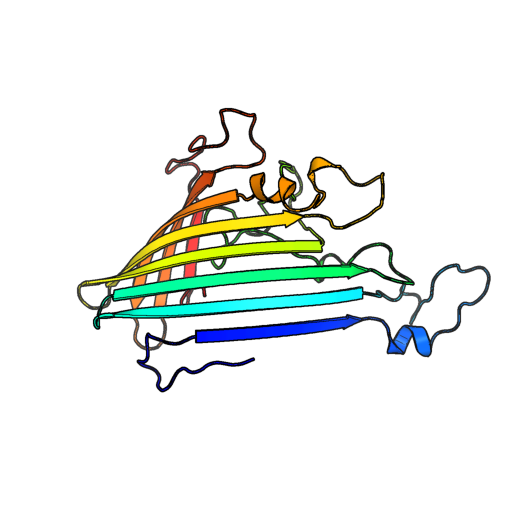1.302 1.00 97.12 93 TYR A N 1
ATOM 745 C CA . TYR A 1 93 ? 1.262 -2.021 -9.950 1.00 97.12 93 TYR A CA 1
ATOM 746 C C . TYR A 1 93 ? 0.817 -0.569 -9.816 1.00 97.12 93 TYR A C 1
ATOM 748 O O . TYR A 1 93 ? 1.476 0.317 -10.339 1.00 97.12 93 TYR A O 1
ATOM 756 N N . PHE A 1 94 ? -0.255 -0.324 -9.074 1.00 96.94 94 PHE A N 1
ATOM 757 C CA . PHE A 1 94 ? -0.665 1.009 -8.627 1.00 96.94 94 PHE A CA 1
ATOM 758 C C . PHE A 1 94 ? -0.683 1.045 -7.099 1.00 96.94 94 PHE A C 1
ATOM 760 O O . PHE A 1 94 ? -0.538 -0.006 -6.471 1.00 96.94 94 PHE A O 1
ATOM 767 N N . ALA A 1 95 ? -0.859 2.219 -6.503 1.00 96.69 95 ALA A N 1
ATOM 768 C CA . ALA A 1 95 ? -1.036 2.380 -5.065 1.00 96.69 95 ALA A CA 1
ATOM 769 C C . ALA A 1 95 ? -2.285 3.212 -4.751 1.00 96.69 95 ALA A C 1
ATOM 771 O O . ALA A 1 95 ? -2.638 4.124 -5.501 1.00 96.69 95 ALA A O 1
ATOM 772 N N . GLY A 1 96 ? -2.937 2.881 -3.637 1.00 95.88 96 GLY A N 1
ATOM 773 C CA . GLY A 1 96 ? -4.146 3.554 -3.168 1.00 95.88 96 GLY A CA 1
ATOM 774 C C . GLY A 1 96 ? -5.386 2.674 -3.267 1.00 95.88 96 GLY A C 1
ATOM 775 O O . GLY A 1 96 ? -5.417 1.658 -3.962 1.00 95.88 96 GLY A O 1
ATOM 776 N N . GLY A 1 97 ? -6.436 3.084 -2.572 1.00 95.88 97 GLY A N 1
ATOM 777 C CA . GLY A 1 97 ? -7.729 2.420 -2.548 1.00 95.88 97 GLY A CA 1
ATOM 778 C C . GLY A 1 97 ? -8.048 1.771 -1.206 1.00 95.88 97 GLY A C 1
ATOM 779 O O . GLY A 1 97 ? -7.213 1.625 -0.313 1.00 95.88 97 GLY A O 1
ATOM 780 N N . SER A 1 98 ? -9.301 1.338 -1.093 1.00 94.56 98 SER A N 1
ATOM 781 C CA . SER A 1 98 ? -9.927 0.948 0.173 1.00 94.56 98 SER A CA 1
ATOM 782 C C . SER A 1 98 ? -9.362 -0.318 0.831 1.00 94.56 98 SER A C 1
ATOM 784 O O . SER A 1 98 ? -9.658 -0.574 1.993 1.00 94.56 98 SER A O 1
ATOM 786 N N . ASN A 1 99 ? -8.559 -1.110 0.113 1.00 93.44 99 ASN A N 1
ATOM 787 C CA . ASN A 1 99 ? -8.001 -2.384 0.588 1.00 93.44 99 ASN A CA 1
ATOM 788 C C . ASN A 1 99 ? -6.489 -2.341 0.864 1.00 93.44 99 ASN A C 1
ATOM 790 O O . ASN A 1 99 ? -5.902 -3.366 1.206 1.00 93.44 99 ASN A O 1
ATOM 794 N N . GLU A 1 100 ? -5.834 -1.193 0.678 1.00 93.12 100 GLU A N 1
ATOM 795 C CA . GLU A 1 100 ? -4.384 -1.095 0.856 1.00 93.12 100 GLU A CA 1
ATOM 796 C C . GLU A 1 100 ? -3.931 0.218 1.480 1.00 93.12 100 GLU A C 1
ATOM 798 O O . GLU A 1 100 ? -3.513 0.206 2.623 1.00 93.12 100 GLU A O 1
ATOM 803 N N . LEU A 1 101 ? -3.999 1.343 0.774 1.00 97.12 101 LEU A N 1
ATOM 804 C CA . LEU A 1 101 ? -3.575 2.647 1.275 1.00 97.12 101 LEU A CA 1
ATOM 805 C C . LEU A 1 101 ? -4.811 3.533 1.320 1.00 97.12 101 LEU A C 1
ATOM 807 O O . LEU A 1 101 ? -5.092 4.261 0.370 1.00 97.12 101 LEU A O 1
ATOM 811 N N . ARG A 1 102 ? -5.573 3.440 2.413 1.00 98.19 102 ARG A N 1
ATOM 812 C CA . ARG A 1 102 ? -6.934 4.001 2.491 1.00 98.19 102 ARG A CA 1
ATOM 813 C C . ARG A 1 102 ? -7.000 5.520 2.451 1.00 98.19 102 ARG A C 1
ATOM 815 O O . ARG A 1 102 ? -8.060 6.060 2.158 1.00 98.19 102 ARG A O 1
ATOM 822 N N . ALA A 1 103 ? -5.888 6.195 2.730 1.00 98.19 103 ALA A N 1
ATOM 823 C CA . ALA A 1 103 ? -5.759 7.647 2.642 1.00 98.19 103 ALA A CA 1
ATOM 824 C C . ALA A 1 103 ? -5.498 8.170 1.213 1.00 98.19 103 ALA A C 1
ATOM 826 O O . ALA A 1 103 ? -5.436 9.381 1.011 1.00 98.19 103 ALA A O 1
ATOM 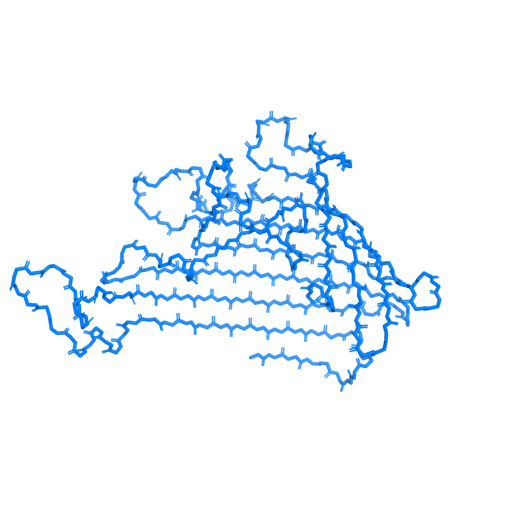827 N N . TRP A 1 104 ? -5.356 7.279 0.226 1.00 97.56 104 TRP A N 1
ATOM 828 C CA . TRP A 1 104 ? -5.248 7.612 -1.195 1.00 97.56 104 TRP A CA 1
ATOM 829 C C . TRP A 1 104 ? -6.334 6.874 -1.971 1.00 97.56 104 TRP A C 1
ATOM 831 O O . TRP A 1 104 ? -6.629 5.709 -1.699 1.00 97.56 104 TRP A O 1
ATOM 841 N N . ARG A 1 105 ? -6.924 7.523 -2.971 1.00 96.81 105 ARG A N 1
ATOM 842 C CA . ARG A 1 105 ? -7.803 6.865 -3.941 1.00 96.81 105 ARG A CA 1
ATOM 843 C C . ARG A 1 105 ? -6.992 5.895 -4.798 1.00 96.81 105 ARG A C 1
ATOM 845 O O . ARG A 1 105 ? -5.770 5.994 -4.900 1.00 96.81 105 ARG A O 1
ATOM 852 N N . ALA A 1 106 ? -7.673 4.929 -5.410 1.00 96.06 106 ALA A N 1
ATOM 853 C CA . ALA A 1 106 ? -7.019 3.996 -6.321 1.00 96.06 106 ALA A CA 1
ATOM 854 C C . ALA A 1 106 ? -6.283 4.770 -7.426 1.00 96.06 106 ALA A C 1
ATOM 856 O O . ALA A 1 106 ? -6.868 5.662 -8.032 1.00 96.06 106 ALA A O 1
ATOM 857 N N . TYR A 1 107 ? -5.018 4.414 -7.667 1.00 95.81 107 TYR A N 1
ATOM 858 C CA . TYR A 1 107 ? -4.109 5.065 -8.621 1.00 95.81 107 TYR A CA 1
ATOM 859 C C . TYR A 1 107 ? -3.679 6.503 -8.286 1.00 95.81 107 TYR A C 1
ATOM 861 O O . TYR A 1 107 ? -2.963 7.115 -9.078 1.00 95.81 107 TYR A O 1
ATOM 869 N N . GLU A 1 108 ? -4.055 7.052 -7.131 1.00 96.31 108 GLU A N 1
ATOM 870 C CA . GLU A 1 108 ? -3.711 8.434 -6.782 1.00 96.31 108 GLU A CA 1
ATOM 871 C C . GLU A 1 108 ? -2.232 8.584 -6.411 1.00 96.31 108 GLU A C 1
ATOM 873 O O . GLU A 1 108 ? -1.601 9.574 -6.773 1.00 96.31 108 GLU A O 1
ATOM 878 N N . LEU A 1 109 ? -1.659 7.610 -5.695 1.00 96.62 109 LEU A N 1
ATOM 879 C CA . LEU A 1 109 ? -0.274 7.720 -5.247 1.00 96.62 109 LEU A CA 1
ATOM 880 C C . LEU A 1 109 ? 0.689 7.513 -6.428 1.00 96.62 109 LEU A C 1
ATOM 882 O O . LEU A 1 109 ? 0.763 6.426 -7.006 1.00 96.62 109 LEU A O 1
ATOM 886 N N . GLY A 1 110 ? 1.433 8.571 -6.759 1.00 96.56 110 GLY A N 1
ATOM 887 C CA . GLY A 1 110 ? 2.497 8.569 -7.762 1.00 96.56 110 GLY A CA 1
ATOM 888 C C . GLY A 1 110 ? 3.708 7.714 -7.356 1.00 96.56 110 GLY A C 1
ATOM 889 O O . GLY A 1 110 ? 3.917 7.486 -6.165 1.00 96.56 110 GLY A O 1
ATOM 890 N N . PRO A 1 111 ? 4.540 7.248 -8.309 1.00 96.38 111 PRO A N 1
ATOM 891 C CA . PRO A 1 111 ? 5.722 6.467 -7.970 1.00 96.38 111 PRO A CA 1
ATOM 892 C C . PRO A 1 111 ? 6.809 7.275 -7.255 1.00 96.38 111 PRO A C 1
ATOM 894 O O . PRO A 1 111 ? 7.108 8.415 -7.629 1.00 96.38 111 PRO A O 1
ATOM 897 N N . GLY A 1 112 ? 7.463 6.655 -6.273 1.00 96.25 112 GLY A N 1
ATOM 898 C CA . GLY A 1 112 ? 8.517 7.273 -5.479 1.00 96.25 112 GLY A CA 1
ATOM 899 C C . GLY A 1 112 ? 8.021 8.528 -4.775 1.00 96.25 112 GLY A C 1
ATOM 900 O O . GLY A 1 112 ? 7.064 8.486 -4.007 1.00 96.25 112 GLY A O 1
ATOM 901 N N . LYS A 1 113 ? 8.681 9.654 -5.029 1.00 94.75 113 LYS A N 1
ATOM 902 C CA . LYS A 1 113 ? 8.324 10.953 -4.436 1.00 94.75 113 LYS A CA 1
ATOM 903 C C . LYS A 1 113 ? 7.672 11.902 -5.441 1.00 94.75 113 LYS A C 1
ATOM 905 O O . LYS A 1 113 ? 7.775 13.116 -5.289 1.00 94.75 113 LYS A O 1
ATOM 910 N N . THR A 1 114 ? 7.069 11.374 -6.503 1.00 94.38 114 THR A N 1
ATOM 911 C CA . THR A 1 114 ? 6.434 12.212 -7.525 1.00 94.38 114 THR A CA 1
ATOM 912 C C . THR A 1 114 ? 4.987 12.523 -7.167 1.00 94.38 114 THR A C 1
ATOM 914 O O . THR A 1 114 ? 4.225 11.639 -6.776 1.00 94.38 114 THR A O 1
ATOM 917 N N . GLN A 1 115 ? 4.604 13.792 -7.316 1.00 89.94 115 GLN A N 1
ATOM 918 C CA . GLN A 1 115 ? 3.204 14.182 -7.419 1.00 89.94 115 GLN A CA 1
ATOM 919 C C . GLN A 1 115 ? 2.881 14.242 -8.905 1.00 89.94 115 GLN A C 1
ATOM 921 O O . GLN A 1 115 ? 3.376 15.102 -9.629 1.00 89.94 115 GLN A O 1
ATOM 926 N N . SER A 1 116 ? 2.118 13.266 -9.367 1.00 82.06 116 SER A N 1
ATOM 927 C CA . SER A 1 116 ? 1.787 13.121 -10.773 1.00 82.06 116 SER A CA 1
ATOM 928 C C . SER A 1 116 ? 0.392 13.670 -11.035 1.00 82.06 116 SER A C 1
ATOM 930 O O . SER A 1 116 ? -0.536 13.394 -10.279 1.00 82.06 116 SER A O 1
ATOM 932 N N . ASN A 1 117 ? 0.244 14.415 -12.130 1.00 84.19 117 ASN A N 1
ATOM 933 C CA . ASN A 1 117 ? -1.057 14.885 -12.616 1.00 84.19 117 ASN A CA 1
ATOM 934 C C . ASN A 1 117 ? -1.772 13.830 -13.479 1.00 84.19 117 ASN A C 1
ATOM 936 O O . ASN A 1 117 ? -2.780 14.130 -14.113 1.00 84.19 117 ASN A O 1
ATOM 940 N N . LEU A 1 118 ? -1.223 12.614 -13.561 1.00 88.00 118 LEU A N 1
ATOM 941 C CA . LEU A 1 118 ? -1.852 11.510 -14.272 1.00 88.00 118 LEU A CA 1
ATOM 942 C C . LEU A 1 118 ? -3.073 11.015 -13.501 1.00 88.00 118 LEU A C 1
ATOM 944 O O . LEU A 1 118 ? -3.032 10.859 -12.282 1.00 88.00 118 LEU A O 1
ATOM 948 N N . GLU A 1 119 ? -4.116 10.666 -14.247 1.00 89.06 119 GLU A N 1
ATOM 949 C CA . GLU A 1 119 ? -5.300 9.992 -13.709 1.00 89.06 119 GLU A CA 1
ATOM 950 C C . GLU A 1 119 ? -4.963 8.588 -13.179 1.00 89.06 119 GLU A C 1
ATOM 952 O O . GLU A 1 119 ? -5.556 8.124 -12.208 1.00 89.06 119 GLU A O 1
ATOM 957 N N . PHE A 1 120 ? -3.961 7.930 -13.780 1.00 94.12 120 PHE A N 1
ATOM 958 C CA . PHE A 1 120 ? -3.540 6.585 -13.406 1.00 94.12 120 PHE A CA 1
ATOM 959 C C . PHE A 1 120 ? -2.038 6.492 -13.142 1.00 94.12 120 PHE A C 1
ATOM 961 O O . PHE A 1 120 ? -1.234 6.403 -14.074 1.00 94.12 120 PHE A O 1
ATOM 968 N N . ASN A 1 121 ? -1.650 6.440 -11.868 1.00 95.62 121 ASN A N 1
ATOM 969 C CA . ASN A 1 121 ? -0.259 6.231 -11.482 1.00 95.62 121 ASN A CA 1
ATOM 970 C C . ASN A 1 121 ? 0.086 4.754 -11.348 1.00 95.62 121 ASN A C 1
ATOM 972 O O . ASN A 1 121 ? -0.571 3.997 -10.629 1.00 95.62 121 ASN A O 1
ATOM 976 N N . VAL A 1 122 ? 1.155 4.355 -12.036 1.00 96.06 122 VAL A N 1
ATOM 977 C CA . VAL A 1 122 ? 1.638 2.978 -12.041 1.00 96.06 122 VAL A CA 1
ATOM 978 C C . VAL A 1 122 ? 3.154 2.898 -11.913 1.00 96.06 122 VAL A C 1
ATOM 980 O O . VAL A 1 122 ? 3.887 3.789 -12.332 1.00 96.06 122 VAL A O 1
ATOM 983 N N . GLY A 1 123 ? 3.615 1.787 -11.358 1.00 95.38 123 GLY A N 1
ATOM 984 C CA . GLY A 1 123 ? 5.010 1.390 -11.270 1.00 95.38 123 GLY A CA 1
ATOM 985 C C . GLY A 1 123 ? 5.152 -0.107 -11.513 1.00 95.38 123 GLY A C 1
ATOM 986 O O . GLY A 1 123 ? 4.174 -0.843 -11.681 1.00 95.38 123 GLY A O 1
ATOM 987 N N . ASN A 1 124 ? 6.387 -0.579 -11.532 1.00 96.00 124 ASN A N 1
ATOM 988 C CA . ASN A 1 124 ? 6.703 -1.985 -11.752 1.00 96.00 124 ASN A CA 1
ATOM 989 C C . ASN A 1 124 ? 7.322 -2.647 -10.503 1.00 96.00 124 ASN A C 1
ATOM 991 O O . ASN A 1 124 ? 7.517 -3.856 -10.489 1.00 96.00 124 ASN A O 1
ATOM 995 N N . PHE A 1 125 ? 7.534 -1.891 -9.426 1.00 97.81 125 PHE A N 1
ATOM 996 C CA . PHE A 1 125 ? 7.836 -2.393 -8.089 1.00 97.81 125 PHE A CA 1
ATOM 997 C C . PHE A 1 125 ? 6.870 -1.788 -7.071 1.00 97.81 125 PHE A C 1
ATOM 999 O O . PHE A 1 125 ? 6.501 -0.624 -7.197 1.00 97.81 125 PHE A O 1
ATOM 1006 N N . LYS A 1 126 ? 6.437 -2.568 -6.081 1.00 98.31 126 LYS A N 1
ATOM 1007 C CA . LYS A 1 126 ? 5.467 -2.159 -5.061 1.00 98.31 126 LYS A CA 1
ATOM 1008 C C . LYS A 1 126 ? 5.823 -2.753 -3.710 1.00 98.31 126 LYS A C 1
ATOM 1010 O O . LYS A 1 126 ? 6.073 -3.954 -3.622 1.00 98.31 126 LYS A O 1
ATOM 1015 N N . LEU A 1 127 ? 5.747 -1.930 -2.669 1.00 98.56 127 LEU A N 1
ATOM 1016 C CA . LEU A 1 127 ? 5.795 -2.358 -1.273 1.00 98.56 127 LEU A CA 1
ATOM 1017 C C . LEU A 1 127 ? 4.615 -1.748 -0.523 1.00 98.56 127 LEU A C 1
ATOM 1019 O O . LEU A 1 127 ? 4.361 -0.552 -0.649 1.00 98.56 127 LEU A O 1
ATOM 1023 N N . VAL A 1 128 ? 3.903 -2.563 0.250 1.00 98.69 128 VAL A N 1
ATOM 1024 C CA . VAL A 1 128 ? 2.810 -2.121 1.124 1.00 98.69 128 VAL A CA 1
ATOM 1025 C C . VAL A 1 128 ? 2.879 -2.884 2.444 1.00 98.69 128 VAL A C 1
ATOM 1027 O O . VAL A 1 128 ? 3.123 -4.089 2.459 1.00 98.69 128 VAL A O 1
ATOM 1030 N N . GLY A 1 129 ? 2.643 -2.187 3.545 1.00 98.56 129 GLY A N 1
ATOM 1031 C CA . GLY A 1 129 ? 2.450 -2.723 4.881 1.00 98.56 129 GLY A CA 1
ATOM 1032 C C . GLY A 1 129 ? 1.208 -2.106 5.515 1.00 98.56 129 GLY A C 1
ATOM 1033 O O . GLY A 1 129 ? 0.931 -0.925 5.327 1.00 98.56 129 GLY A O 1
ATOM 1034 N N . ASN A 1 130 ? 0.459 -2.903 6.264 1.00 98.69 130 ASN A N 1
ATOM 1035 C CA . ASN A 1 130 ? -0.747 -2.477 6.957 1.00 98.69 130 ASN A CA 1
ATOM 1036 C C . ASN A 1 130 ? -0.742 -3.035 8.374 1.00 98.69 130 ASN A C 1
ATOM 1038 O O . ASN A 1 130 ? -0.427 -4.209 8.580 1.00 98.69 130 ASN A O 1
ATOM 1042 N N . ILE A 1 131 ? -1.139 -2.208 9.330 1.00 98.56 131 ILE A N 1
ATOM 1043 C CA . ILE A 1 131 ? -1.459 -2.613 10.694 1.00 98.56 131 ILE A CA 1
ATOM 1044 C C . ILE A 1 131 ? -2.871 -2.125 10.988 1.00 98.56 131 ILE A C 1
ATOM 1046 O O . ILE A 1 131 ? -3.200 -0.964 10.751 1.00 98.56 131 ILE A O 1
ATOM 1050 N N . GLU A 1 132 ? -3.712 -3.008 11.504 1.00 98.56 132 GLU A N 1
ATOM 1051 C CA . GLU A 1 132 ? -5.090 -2.695 11.845 1.00 98.56 132 GLU A CA 1
ATOM 1052 C C . GLU A 1 132 ? -5.477 -3.333 13.172 1.00 98.56 132 GLU A C 1
ATOM 1054 O O . GLU A 1 132 ? -5.419 -4.550 13.336 1.00 98.56 132 GLU A O 1
ATOM 1059 N N . TYR A 1 133 ? -5.916 -2.502 14.108 1.00 98.38 133 TYR A N 1
ATOM 1060 C CA . TYR A 1 133 ? -6.520 -2.932 15.354 1.00 98.38 133 TYR A CA 1
ATOM 1061 C C . TYR A 1 133 ? -8.041 -2.937 15.207 1.00 98.38 133 TYR A C 1
ATOM 1063 O O . TYR A 1 133 ? -8.655 -1.905 14.925 1.00 98.38 133 TYR A O 1
ATOM 1071 N N . ARG A 1 134 ? -8.652 -4.110 15.363 1.00 97.44 134 ARG A N 1
ATOM 1072 C CA . ARG A 1 134 ? -10.096 -4.351 15.270 1.00 97.44 134 ARG A CA 1
ATOM 1073 C C . ARG A 1 134 ? -10.629 -4.600 16.673 1.00 97.44 134 ARG A C 1
ATOM 1075 O O . ARG A 1 134 ? -10.066 -5.428 17.380 1.00 97.44 134 ARG A O 1
ATOM 1082 N N . PHE A 1 135 ? -11.701 -3.918 17.056 1.00 96.88 135 PHE A N 1
ATOM 1083 C CA . PHE A 1 135 ? -12.286 -4.037 18.393 1.00 96.88 135 PHE A CA 1
ATOM 1084 C C . PHE A 1 135 ? -13.810 -3.986 18.345 1.00 96.88 135 PHE A C 1
ATOM 1086 O O . PHE A 1 135 ? -14.396 -3.338 17.476 1.00 96.88 135 PHE A O 1
ATOM 1093 N N . LYS A 1 136 ? -14.468 -4.653 19.291 1.00 96.44 136 LYS A N 1
ATOM 1094 C CA . LYS A 1 136 ? -15.927 -4.605 19.443 1.00 96.44 136 LYS A CA 1
ATOM 1095 C C . LYS A 1 136 ? -16.351 -3.307 20.133 1.00 96.44 136 LYS A C 1
ATOM 1097 O O . LYS A 1 136 ? -15.788 -2.962 21.167 1.00 96.44 136 LYS A O 1
ATOM 1102 N N . ILE A 1 137 ? -17.358 -2.615 19.592 1.00 96.62 137 ILE A N 1
ATOM 1103 C CA . ILE A 1 137 ? -17.936 -1.417 20.224 1.00 96.62 137 ILE A CA 1
ATOM 1104 C C . ILE A 1 137 ? -19.178 -1.829 21.022 1.00 96.62 137 ILE A C 1
ATOM 1106 O O . ILE A 1 137 ? -19.147 -1.862 22.248 1.00 96.62 137 ILE A O 1
ATOM 1110 N N . PHE A 1 138 ? -20.259 -2.202 20.330 1.00 95.81 138 PHE A N 1
ATOM 1111 C CA . PHE A 1 138 ? -21.493 -2.708 20.935 1.00 95.81 138 PHE A CA 1
ATOM 1112 C C . PHE A 1 138 ? -22.280 -3.548 19.924 1.00 95.81 138 PHE A C 1
ATOM 1114 O O . PHE A 1 138 ? -22.313 -3.231 18.740 1.00 95.81 138 PHE A O 1
ATOM 1121 N N . ASN A 1 139 ? -22.949 -4.606 20.383 1.00 93.88 139 ASN A N 1
ATOM 1122 C CA . ASN A 1 139 ? -23.782 -5.473 19.541 1.00 93.88 139 ASN A CA 1
ATOM 1123 C C . ASN A 1 139 ? -23.076 -5.924 18.235 1.00 93.88 139 ASN A C 1
ATOM 1125 O O . ASN A 1 139 ? -22.024 -6.556 18.313 1.00 93.88 139 ASN A O 1
ATOM 1129 N N . SER A 1 140 ? -23.608 -5.603 17.052 1.00 95.19 140 SER A N 1
ATOM 1130 C CA . SER A 1 140 ? -22.987 -5.897 15.746 1.00 95.19 140 SER A CA 1
ATOM 1131 C C . SER A 1 140 ? -22.015 -4.818 15.248 1.00 95.19 140 SER A C 1
ATOM 1133 O O . SER A 1 140 ? -21.464 -4.946 14.154 1.00 95.19 140 SER A O 1
ATOM 1135 N N . PHE A 1 141 ? -21.793 -3.750 16.020 1.00 97.19 141 PHE A N 1
ATOM 1136 C CA . PHE A 1 141 ? -20.865 -2.679 15.670 1.00 97.19 141 PHE A CA 1
ATOM 1137 C C . PHE A 1 141 ? -19.449 -2.976 16.164 1.00 97.19 141 PHE A C 1
ATOM 1139 O O . PHE A 1 141 ? -19.206 -3.202 17.355 1.00 97.19 141 PHE A O 1
ATOM 1146 N N . ASN A 1 142 ? -18.500 -2.895 15.236 1.00 97.12 142 ASN A N 1
ATOM 1147 C CA . ASN A 1 142 ? -17.072 -3.032 15.489 1.00 97.12 142 ASN A CA 1
ATOM 1148 C C . ASN A 1 142 ? -16.324 -1.793 14.977 1.00 97.12 142 ASN A C 1
ATOM 1150 O O . ASN A 1 142 ? -16.747 -1.141 14.024 1.00 97.12 142 ASN A O 1
ATOM 1154 N N . GLY A 1 143 ? -15.196 -1.478 15.600 1.00 97.88 143 GLY A N 1
ATOM 1155 C CA . GLY A 1 143 ? -14.322 -0.366 15.253 1.00 97.88 143 GLY A CA 1
ATOM 1156 C C . GLY A 1 143 ? -12.991 -0.827 14.669 1.00 97.88 143 GLY A C 1
ATOM 1157 O O . GLY A 1 143 ? -12.587 -1.987 14.813 1.00 97.88 143 GLY A O 1
ATOM 1158 N N . ALA A 1 144 ? -12.313 0.093 13.987 1.00 98.12 144 ALA A N 1
ATOM 1159 C CA . ALA A 1 144 ? -10.951 -0.039 13.491 1.00 98.12 144 ALA A CA 1
ATOM 1160 C C . ALA A 1 144 ? -10.106 1.159 13.874 1.00 98.12 144 ALA A C 1
ATOM 1162 O O . ALA A 1 144 ? -10.565 2.286 13.708 1.00 98.12 144 ALA A O 1
ATOM 1163 N N . LEU A 1 145 ? -8.843 0.916 14.194 1.00 98.62 145 LEU A N 1
ATOM 1164 C CA . LEU A 1 145 ? -7.769 1.885 14.006 1.00 98.62 145 LEU A CA 1
ATOM 1165 C C . LEU A 1 145 ? -6.758 1.278 13.045 1.00 98.62 145 LEU A C 1
ATOM 1167 O O . LEU A 1 145 ? -6.462 0.086 13.149 1.00 98.62 145 LEU A O 1
ATOM 1171 N N . PHE A 1 146 ? -6.233 2.065 12.114 1.00 98.56 146 PHE A N 1
ATOM 1172 C CA . PHE A 1 146 ? -5.287 1.543 11.140 1.00 98.56 146 PHE A CA 1
ATOM 1173 C C . PHE A 1 146 ? -4.149 2.492 10.797 1.00 98.56 146 PHE A C 1
ATOM 1175 O O . PHE A 1 146 ? -4.282 3.716 10.860 1.00 98.56 146 PHE A O 1
ATOM 1182 N N . LEU A 1 147 ? -3.043 1.878 10.382 1.00 98.75 147 LEU A N 1
ATOM 1183 C CA . LEU A 1 147 ? -1.881 2.507 9.783 1.00 98.75 147 LEU A CA 1
ATOM 1184 C C . LEU A 1 147 ? -1.518 1.728 8.517 1.00 98.75 147 LEU A C 1
ATOM 1186 O O . LEU A 1 147 ? -1.209 0.537 8.567 1.00 98.75 147 LEU A O 1
ATOM 1190 N N . ASP A 1 148 ? -1.550 2.422 7.391 1.00 98.69 148 ASP A N 1
ATOM 1191 C CA . ASP A 1 148 ? -1.207 1.911 6.075 1.00 98.69 148 ASP A CA 1
ATOM 1192 C C . ASP A 1 148 ? 0.064 2.618 5.599 1.00 98.69 148 ASP A C 1
ATOM 1194 O O . ASP A 1 148 ? 0.165 3.841 5.669 1.00 98.69 148 ASP A O 1
ATOM 1198 N N . ALA A 1 149 ? 1.036 1.871 5.095 1.00 98.75 149 ALA A N 1
ATOM 1199 C CA . ALA A 1 149 ? 2.274 2.421 4.567 1.00 98.75 149 ALA A CA 1
ATOM 1200 C C . ALA A 1 149 ? 2.623 1.740 3.249 1.00 98.75 149 ALA A C 1
ATOM 1202 O O . ALA A 1 149 ? 2.590 0.517 3.150 1.00 98.75 149 ALA A O 1
ATOM 1203 N N . GLY A 1 150 ? 2.966 2.494 2.215 1.00 98.50 150 GLY A N 1
ATOM 1204 C CA . GLY A 1 150 ? 3.356 1.879 0.956 1.00 98.50 150 GLY A CA 1
ATOM 1205 C C . GLY A 1 150 ? 3.741 2.859 -0.130 1.00 98.50 150 GLY A C 1
ATOM 1206 O O . GLY A 1 150 ? 3.574 4.070 0.003 1.00 98.50 150 GLY A O 1
ATOM 1207 N N . ASN A 1 151 ? 4.293 2.311 -1.206 1.00 98.44 151 ASN A N 1
ATOM 1208 C CA . ASN A 1 151 ? 4.618 3.052 -2.414 1.00 98.44 151 ASN A CA 1
ATOM 1209 C C . ASN A 1 151 ? 4.811 2.099 -3.608 1.00 98.44 151 ASN A C 1
ATOM 1211 O O . ASN A 1 151 ? 4.948 0.877 -3.455 1.00 98.44 151 ASN A O 1
ATOM 1215 N N . ILE A 1 152 ? 4.830 2.680 -4.800 1.00 98.00 152 ILE A N 1
ATOM 1216 C CA . ILE A 1 152 ? 5.229 2.063 -6.057 1.00 98.00 152 ILE A CA 1
ATOM 1217 C C . ILE A 1 152 ? 6.462 2.778 -6.612 1.00 98.00 152 ILE A C 1
ATOM 1219 O O . ILE A 1 152 ? 6.673 3.960 -6.378 1.00 98.00 152 ILE A O 1
ATOM 1223 N N . TRP A 1 153 ? 7.287 2.074 -7.373 1.00 97.50 153 TRP A N 1
ATOM 1224 C CA . TRP A 1 153 ? 8.467 2.637 -8.023 1.00 97.50 153 TRP A CA 1
ATOM 1225 C C . TRP A 1 153 ? 8.671 2.015 -9.399 1.00 97.50 153 TRP A C 1
ATOM 1227 O O . TRP A 1 153 ? 8.076 0.988 -9.739 1.00 97.50 153 TRP A O 1
ATOM 1237 N N . ASN A 1 154 ? 9.574 2.619 -10.162 1.00 95.25 154 ASN A N 1
ATOM 1238 C CA . ASN A 1 154 ? 10.146 2.046 -11.366 1.00 95.25 154 ASN A CA 1
ATOM 1239 C C . ASN A 1 154 ? 11.518 1.419 -11.065 1.00 95.25 154 ASN A C 1
ATOM 1241 O O . ASN A 1 154 ? 12.457 2.079 -10.628 1.00 95.25 154 ASN A O 1
ATOM 1245 N N . VAL A 1 155 ? 11.652 0.130 -11.333 1.00 92.44 155 VAL A N 1
ATOM 1246 C CA . VAL A 1 155 ? 12.904 -0.616 -11.417 1.00 92.44 155 VAL A CA 1
ATOM 1247 C C . VAL A 1 155 ? 13.265 -0.663 -12.891 1.00 92.44 155 VAL A C 1
ATOM 1249 O O . VAL A 1 155 ? 12.669 -1.404 -13.673 1.00 92.44 155 VAL A O 1
ATOM 1252 N N . SER A 1 156 ? 14.181 0.210 -13.288 1.00 79.81 156 SER A N 1
ATOM 1253 C CA . SER A 1 156 ? 14.662 0.315 -14.659 1.00 79.81 156 SER A CA 1
ATOM 1254 C C . SER A 1 156 ? 16.030 0.978 -14.672 1.00 79.81 156 SER A C 1
ATOM 1256 O O . SER A 1 156 ? 16.285 1.909 -13.908 1.00 79.81 156 SER A O 1
ATOM 1258 N N . THR A 1 157 ? 16.894 0.511 -15.565 1.00 62.78 157 THR A N 1
ATOM 1259 C CA . THR A 1 157 ? 18.206 1.107 -15.838 1.00 62.78 157 THR A CA 1
ATOM 1260 C C . THR A 1 157 ? 18.134 2.218 -16.886 1.00 62.78 157 THR A C 1
ATOM 1262 O O . THR A 1 157 ? 19.141 2.860 -17.168 1.00 62.78 157 THR A O 1
ATOM 1265 N N . ASN A 1 158 ? 16.952 2.473 -17.458 1.00 70.38 158 ASN A N 1
ATOM 1266 C CA . ASN A 1 158 ? 16.777 3.483 -18.490 1.00 70.38 158 ASN A CA 1
ATOM 1267 C C . ASN A 1 158 ? 16.932 4.904 -17.911 1.00 70.38 158 ASN A C 1
ATOM 1269 O O . ASN A 1 158 ? 16.195 5.308 -17.004 1.00 70.38 158 ASN A O 1
ATOM 1273 N N . SER A 1 159 ? 17.874 5.671 -18.462 1.00 65.69 159 SER A N 1
ATOM 1274 C CA . SER A 1 159 ? 18.143 7.063 -18.089 1.00 65.69 159 SER A CA 1
ATOM 1275 C C . SER A 1 159 ? 16.986 8.011 -18.410 1.00 65.69 159 SER A C 1
ATOM 1277 O O . SER A 1 159 ? 16.855 9.025 -17.736 1.00 65.69 159 SER A O 1
ATOM 1279 N N . PHE A 1 160 ? 16.108 7.664 -19.358 1.00 75.44 160 PHE A N 1
ATOM 1280 C CA . PHE A 1 160 ? 14.945 8.480 -19.731 1.00 75.44 160 PHE A CA 1
ATOM 1281 C C . PHE A 1 160 ? 13.798 8.445 -18.709 1.00 75.44 160 PHE A C 1
ATOM 1283 O O . PHE A 1 160 ? 12.868 9.241 -18.807 1.00 75.44 160 PHE A O 1
ATOM 1290 N N . ILE A 1 161 ? 13.827 7.526 -17.738 1.00 80.62 161 ILE A N 1
ATOM 1291 C CA . ILE A 1 161 ? 12.831 7.493 -16.659 1.00 80.62 161 ILE A CA 1
ATOM 1292 C C . ILE A 1 161 ? 13.229 8.500 -15.582 1.00 80.62 161 ILE A C 1
ATOM 1294 O O . ILE A 1 161 ? 14.381 8.495 -15.146 1.00 80.62 161 ILE A O 1
ATOM 1298 N N . ASP A 1 162 ? 12.266 9.302 -15.119 1.00 87.81 162 ASP A N 1
ATOM 1299 C CA . ASP A 1 162 ? 12.471 10.256 -14.028 1.00 87.81 162 ASP A CA 1
ATOM 1300 C C . ASP A 1 162 ? 13.034 9.549 -12.790 1.00 87.81 162 ASP A C 1
ATOM 1302 O O . ASP A 1 162 ? 12.450 8.614 -12.232 1.00 87.81 162 ASP A O 1
ATOM 1306 N N . ASP A 1 163 ? 14.183 10.042 -12.353 1.00 90.12 163 ASP A N 1
ATOM 1307 C CA . ASP A 1 163 ? 14.932 9.571 -11.205 1.00 90.12 163 ASP A CA 1
ATOM 1308 C C . ASP A 1 163 ? 14.144 9.618 -9.891 1.00 90.12 163 ASP A C 1
ATOM 1310 O O . ASP A 1 163 ? 14.436 8.830 -8.989 1.00 90.12 163 ASP A O 1
ATOM 1314 N N . ASN A 1 164 ? 13.138 10.489 -9.782 1.00 92.88 164 ASN A N 1
ATOM 1315 C CA . ASN A 1 164 ? 12.253 10.578 -8.618 1.00 92.88 164 ASN A CA 1
ATOM 1316 C C . ASN A 1 164 ? 11.258 9.412 -8.520 1.00 92.88 164 ASN A C 1
ATOM 1318 O O . ASN A 1 164 ? 10.705 9.174 -7.445 1.00 92.88 164 ASN A O 1
ATOM 1322 N N . THR A 1 165 ? 11.046 8.683 -9.619 1.00 94.06 165 THR A N 1
ATOM 1323 C CA . THR A 1 165 ? 10.182 7.493 -9.668 1.00 94.06 165 THR A CA 1
ATOM 1324 C C . THR A 1 165 ? 10.953 6.200 -9.414 1.00 94.06 165 THR A C 1
ATOM 1326 O O . THR A 1 165 ? 10.343 5.154 -9.185 1.00 94.06 165 THR A O 1
ATOM 1329 N N . LYS A 1 166 ? 12.291 6.236 -9.484 1.00 94.75 166 LYS A N 1
ATOM 1330 C CA . LYS A 1 166 ? 13.127 5.032 -9.483 1.00 94.75 166 LYS A CA 1
ATOM 1331 C C . LYS A 1 166 ? 13.321 4.452 -8.086 1.00 94.75 166 LYS A C 1
ATOM 1333 O O . LYS A 1 166 ? 13.538 5.180 -7.118 1.00 94.75 166 LYS A O 1
ATOM 1338 N N . PHE A 1 167 ? 13.339 3.125 -8.003 1.00 95.88 167 PHE A N 1
ATOM 1339 C CA . PHE A 1 167 ? 13.798 2.427 -6.807 1.00 95.88 167 PHE A CA 1
ATOM 1340 C C . PHE A 1 167 ? 15.333 2.370 -6.795 1.00 95.88 167 PHE A C 1
ATOM 1342 O O . PHE A 1 167 ? 15.947 1.704 -7.626 1.00 95.88 167 PHE A O 1
ATOM 1349 N N . LYS A 1 168 ? 15.954 3.067 -5.843 1.00 93.88 168 LYS A N 1
ATOM 1350 C CA . LYS A 1 168 ? 17.408 3.217 -5.662 1.00 93.88 168 LYS A CA 1
ATOM 1351 C C . LYS A 1 168 ? 17.881 2.504 -4.384 1.00 93.88 168 LYS A C 1
ATOM 1353 O O . LYS A 1 168 ? 18.708 3.020 -3.628 1.00 93.88 168 LYS A O 1
ATOM 1358 N N . GLY A 1 169 ? 17.305 1.333 -4.105 1.00 93.56 169 GLY A N 1
ATOM 1359 C CA . GLY A 1 169 ? 17.586 0.539 -2.905 1.00 93.56 169 GLY A CA 1
ATOM 1360 C C . GLY A 1 169 ? 16.964 1.127 -1.635 1.00 93.56 169 GLY A C 1
ATOM 1361 O O . GLY A 1 169 ? 15.920 1.775 -1.682 1.00 93.56 169 GLY A O 1
ATOM 1362 N N . PHE A 1 170 ? 17.619 0.926 -0.486 1.00 95.50 170 PHE A N 1
ATOM 1363 C CA . PHE A 1 170 ? 17.105 1.355 0.824 1.00 95.50 170 PHE A CA 1
ATOM 1364 C C . PHE A 1 170 ? 16.823 2.861 0.915 1.00 95.50 170 PHE A C 1
ATOM 1366 O O . PHE A 1 170 ? 15.918 3.274 1.637 1.00 95.50 170 PHE A O 1
ATOM 1373 N N . SER A 1 171 ? 17.539 3.683 0.141 1.00 94.94 171 SER A N 1
ATOM 1374 C CA . SER A 1 171 ? 17.321 5.133 0.102 1.00 94.94 171 SER A CA 1
ATOM 1375 C C . SER A 1 171 ? 15.924 5.529 -0.389 1.00 94.94 171 SER A C 1
ATOM 1377 O O . SER A 1 171 ? 15.428 6.575 0.023 1.00 94.94 171 SER A O 1
ATOM 1379 N N . SER A 1 172 ? 15.274 4.697 -1.212 1.00 96.62 172 SER A N 1
ATOM 1380 C CA . SER A 1 172 ? 13.907 4.922 -1.701 1.00 96.62 172 SER A CA 1
ATOM 1381 C C . SER A 1 172 ? 12.838 4.625 -0.655 1.00 96.62 172 SER A C 1
ATOM 1383 O O . SER A 1 172 ? 11.709 5.079 -0.803 1.00 96.62 172 SER A O 1
ATOM 1385 N N . LEU A 1 173 ? 13.162 3.908 0.429 1.00 96.56 173 LEU A N 1
ATOM 1386 C CA . LEU A 1 173 ? 12.187 3.608 1.485 1.00 96.56 173 LEU A CA 1
ATOM 1387 C C . LEU A 1 173 ? 11.740 4.866 2.244 1.00 96.56 173 LEU A C 1
ATOM 1389 O O . LEU A 1 173 ? 10.648 4.884 2.801 1.00 96.56 173 LEU A O 1
ATOM 1393 N N . LYS A 1 174 ? 12.530 5.948 2.208 1.00 95.75 174 LYS A N 1
ATOM 1394 C CA . LYS A 1 174 ? 12.125 7.260 2.744 1.00 95.75 174 LYS A CA 1
ATOM 1395 C C . LYS A 1 174 ? 10.948 7.883 1.988 1.00 95.75 174 LYS A C 1
ATOM 1397 O O . LYS A 1 174 ? 10.339 8.821 2.486 1.00 95.75 174 LYS A O 1
ATOM 1402 N N . ASP A 1 175 ? 10.668 7.395 0.782 1.00 96.62 175 ASP A N 1
ATOM 1403 C CA . ASP A 1 175 ? 9.572 7.876 -0.046 1.00 96.62 175 ASP A CA 1
ATOM 1404 C C . ASP A 1 175 ? 8.282 7.080 0.225 1.00 96.62 175 ASP A C 1
ATOM 1406 O O . ASP A 1 175 ? 7.300 7.262 -0.478 1.00 96.62 175 ASP A O 1
ATOM 1410 N N . ILE A 1 176 ? 8.238 6.181 1.216 1.00 98.38 176 ILE A N 1
ATOM 1411 C CA . ILE A 1 176 ? 7.013 5.452 1.573 1.00 98.38 176 ILE A CA 1
ATOM 1412 C C . ILE A 1 176 ? 5.949 6.426 2.084 1.00 98.38 176 ILE A C 1
ATOM 1414 O O . ILE A 1 176 ? 6.174 7.134 3.061 1.00 98.38 176 ILE A O 1
ATOM 1418 N N . ALA A 1 177 ? 4.781 6.436 1.440 1.00 98.50 177 ALA A N 1
ATOM 1419 C CA . ALA A 1 177 ? 3.628 7.189 1.909 1.00 98.50 177 ALA A CA 1
ATOM 1420 C C . ALA A 1 177 ? 3.001 6.492 3.118 1.00 98.50 177 ALA A C 1
ATOM 1422 O O . ALA A 1 177 ? 2.949 5.261 3.155 1.00 98.50 177 ALA A O 1
ATOM 1423 N N . VAL A 1 178 ? 2.518 7.267 4.092 1.00 98.69 178 VAL A N 1
ATOM 1424 C CA . VAL A 1 178 ? 1.877 6.736 5.307 1.00 98.69 178 VAL A CA 1
ATOM 1425 C C . VAL A 1 178 ? 0.508 7.368 5.477 1.00 98.69 178 VAL A C 1
ATOM 1427 O O . VAL A 1 178 ? 0.379 8.590 5.486 1.00 98.69 178 VAL A O 1
ATOM 1430 N N . GLY A 1 179 ? -0.512 6.537 5.633 1.00 98.62 179 GLY A N 1
ATOM 1431 C CA . GLY A 1 179 ? -1.862 6.944 5.982 1.00 98.62 179 GLY A CA 1
ATOM 1432 C C . GLY A 1 179 ? -2.282 6.313 7.297 1.00 98.62 179 GLY A C 1
ATOM 1433 O O . GLY A 1 179 ? -1.942 5.168 7.583 1.00 98.62 179 GLY A O 1
ATOM 1434 N N . SER A 1 180 ? -3.045 7.041 8.095 1.00 98.62 180 SER A N 1
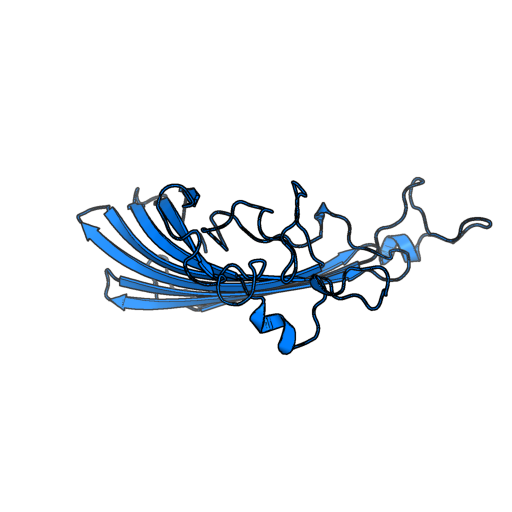ATOM 1435 C CA . SER A 1 180 ? -3.692 6.499 9.286 1.00 98.62 180 SER A CA 1
ATOM 1436 C C . SER A 1 180 ? -5.164 6.839 9.276 1.00 98.62 180 SER A C 1
ATOM 1438 O O . SER A 1 180 ? -5.606 7.747 8.573 1.00 98.62 180 SER A O 1
ATOM 1440 N N . GLY A 1 181 ? -5.944 6.115 10.057 1.00 98.38 181 GLY A N 1
ATOM 1441 C CA . GLY A 1 181 ? -7.363 6.384 10.117 1.00 98.38 181 GLY A CA 1
ATOM 1442 C C . GLY A 1 181 ? -8.102 5.446 11.034 1.00 98.38 181 GLY A C 1
ATOM 1443 O O . GLY A 1 181 ? -7.516 4.677 11.802 1.00 98.38 181 GLY A O 1
ATOM 1444 N N . PHE A 1 182 ? -9.417 5.539 10.943 1.00 98.12 182 PHE A N 1
ATOM 1445 C CA . PHE A 1 182 ? -10.319 4.712 11.714 1.00 98.12 182 PHE A CA 1
ATOM 1446 C C . PHE A 1 182 ? -11.482 4.241 10.859 1.00 98.12 182 PHE A C 1
ATOM 1448 O O . PHE A 1 182 ? -11.806 4.828 9.824 1.00 98.12 182 PHE A O 1
ATOM 1455 N N . GLY A 1 183 ? -12.086 3.146 11.298 1.00 97.75 183 GLY A N 1
ATOM 1456 C CA . GLY A 1 183 ? -13.153 2.473 10.579 1.00 97.75 183 GLY A CA 1
ATOM 1457 C C . GLY A 1 183 ? -14.307 2.113 11.494 1.00 97.75 183 GLY A C 1
ATOM 1458 O O . GLY A 1 183 ? -14.107 1.779 12.662 1.00 97.75 183 GLY A O 1
ATOM 1459 N N . LEU A 1 184 ? -15.513 2.153 10.945 1.00 98.12 184 LEU A N 1
ATOM 1460 C CA . LEU A 1 184 ? -16.721 1.614 11.548 1.00 98.12 184 LEU A CA 1
ATOM 1461 C C . LEU A 1 184 ? -17.184 0.417 10.728 1.00 98.12 184 LEU A C 1
ATOM 1463 O O . LEU A 1 184 ? -17.162 0.437 9.496 1.00 98.12 184 LEU A O 1
ATOM 1467 N N . ARG A 1 185 ? -17.603 -0.638 11.415 1.00 97.06 185 ARG A N 1
ATOM 1468 C CA . ARG A 1 185 ? -18.021 -1.888 10.795 1.00 97.06 185 ARG A CA 1
ATOM 1469 C C . ARG A 1 185 ? -19.328 -2.359 11.382 1.00 97.06 185 ARG A C 1
ATOM 1471 O O . ARG A 1 185 ? -19.503 -2.319 12.598 1.00 97.06 185 ARG A O 1
ATOM 1478 N N . TYR A 1 186 ? -20.191 -2.858 10.515 1.00 97.00 186 TYR A N 1
ATOM 1479 C CA . TYR A 1 186 ? -21.421 -3.522 10.903 1.00 97.00 186 TYR A CA 1
ATOM 1480 C C . TYR A 1 186 ? -21.377 -4.973 10.438 1.00 97.00 186 TYR A C 1
ATOM 1482 O O . TYR A 1 186 ? -21.201 -5.246 9.249 1.00 97.00 186 TYR A O 1
ATOM 1490 N N . ASP A 1 187 ? -21.502 -5.890 11.387 1.00 94.62 187 ASP A N 1
ATOM 1491 C CA . ASP A 1 187 ? -21.465 -7.326 11.144 1.00 94.62 187 ASP A CA 1
ATOM 1492 C C . ASP A 1 187 ? -22.881 -7.877 10.916 1.00 94.62 187 ASP A C 1
ATOM 1494 O O . ASP A 1 187 ? -23.710 -7.893 11.829 1.00 94.62 187 ASP A O 1
ATOM 1498 N N . PHE A 1 188 ? -23.161 -8.313 9.686 1.00 92.81 188 PHE A N 1
ATOM 1499 C CA . PHE A 1 188 ? -24.416 -8.965 9.304 1.00 92.81 188 PHE A CA 1
ATOM 1500 C C . PHE A 1 188 ? -24.364 -10.496 9.475 1.00 92.81 188 PHE A C 1
ATOM 1502 O O . PHE A 1 188 ? -25.241 -11.192 8.966 1.00 92.81 188 PHE A O 1
ATOM 1509 N N . ASN A 1 189 ? -23.349 -11.050 10.145 1.00 86.19 189 ASN A N 1
ATOM 1510 C CA . ASN A 1 189 ? -23.022 -12.479 10.273 1.00 86.19 189 ASN A CA 1
ATOM 1511 C C . ASN A 1 189 ? -22.552 -13.157 8.970 1.00 86.19 189 ASN A C 1
ATOM 1513 O O . ASN A 1 189 ? -21.665 -14.005 9.016 1.00 86.19 189 ASN A O 1
ATOM 1517 N N . PHE A 1 190 ? -23.117 -12.810 7.808 1.00 87.62 190 PHE A N 1
ATOM 1518 C CA . PHE A 1 190 ? -22.707 -13.354 6.498 1.00 87.62 190 PHE A CA 1
ATOM 1519 C C . PHE A 1 190 ? -21.778 -12.420 5.708 1.00 87.62 190 PHE A C 1
ATOM 1521 O O . PHE A 1 190 ? -21.085 -12.863 4.793 1.00 87.62 190 PHE A O 1
ATOM 1528 N N . LEU A 1 191 ? -21.763 -11.127 6.046 1.00 92.06 191 LEU A N 1
ATOM 1529 C CA . LEU A 1 191 ? -20.814 -10.145 5.529 1.00 92.06 191 LEU A CA 1
ATOM 1530 C C . LEU A 1 191 ? -20.583 -9.038 6.552 1.00 92.06 191 LEU A C 1
ATOM 1532 O O . LEU A 1 191 ? -21.430 -8.768 7.402 1.00 92.06 191 LEU A O 1
ATOM 1536 N N . VAL A 1 192 ? -19.462 -8.339 6.407 1.00 93.50 192 VAL A N 1
ATOM 1537 C CA . VAL A 1 192 ? -19.172 -7.130 7.183 1.00 93.50 192 VAL A CA 1
ATOM 1538 C C . VAL A 1 192 ? -19.280 -5.922 6.265 1.00 93.50 192 VAL A C 1
ATOM 1540 O O . VAL A 1 192 ? -18.555 -5.831 5.277 1.00 93.50 192 VAL A O 1
ATOM 1543 N N . PHE A 1 193 ? -20.154 -4.974 6.585 1.00 97.25 193 PHE A N 1
ATOM 1544 C CA . PHE A 1 193 ? -20.122 -3.657 5.954 1.00 97.25 193 PHE A CA 1
ATOM 1545 C C . PHE A 1 193 ? -19.063 -2.803 6.643 1.00 97.25 193 PHE A C 1
ATOM 1547 O O . PHE A 1 193 ? -18.982 -2.807 7.873 1.00 97.25 193 PHE A O 1
ATOM 1554 N N . ARG A 1 194 ? -18.266 -2.057 5.876 1.00 96.94 194 ARG A N 1
ATOM 1555 C CA . ARG A 1 194 ? -17.260 -1.144 6.427 1.00 96.94 194 ARG A CA 1
ATOM 1556 C C . ARG A 1 194 ? -17.414 0.272 5.892 1.00 96.94 194 ARG A C 1
ATOM 1558 O O . ARG A 1 194 ? -17.706 0.482 4.713 1.00 96.94 194 ARG A O 1
ATOM 1565 N N . PHE A 1 195 ? -17.090 1.211 6.763 1.00 98.00 195 PHE A N 1
ATOM 1566 C CA . PHE A 1 195 ? -16.839 2.604 6.453 1.00 98.00 195 PHE A CA 1
ATOM 1567 C C . PHE A 1 195 ? -15.490 2.991 7.058 1.00 98.00 195 PHE A C 1
ATOM 1569 O O . PHE A 1 195 ? -15.356 3.001 8.278 1.00 98.00 195 PHE A O 1
ATOM 1576 N N . ASP A 1 196 ? -14.500 3.294 6.222 1.00 98.19 196 ASP A N 1
ATOM 1577 C CA . ASP A 1 196 ? -13.156 3.681 6.656 1.00 98.19 196 ASP A CA 1
ATOM 1578 C C . ASP A 1 196 ? -12.864 5.124 6.246 1.00 98.19 196 ASP A C 1
ATOM 1580 O O . ASP A 1 196 ? -13.044 5.499 5.084 1.00 98.19 196 ASP A O 1
ATOM 1584 N N . MET A 1 197 ? -12.342 5.918 7.175 1.00 98.44 197 MET A N 1
ATOM 1585 C CA . MET A 1 197 ? -11.857 7.266 6.900 1.00 98.44 197 MET A CA 1
ATOM 1586 C C . MET A 1 197 ? -10.337 7.297 7.046 1.00 98.44 197 MET A C 1
ATOM 1588 O O . MET A 1 197 ? -9.806 7.117 8.144 1.00 98.44 197 MET A O 1
ATOM 1592 N N . GLY A 1 198 ? -9.642 7.494 5.926 1.00 98.44 198 GLY A N 1
ATOM 1593 C CA . GLY A 1 198 ? -8.184 7.549 5.853 1.00 98.44 198 GLY A CA 1
ATOM 1594 C C . GLY A 1 198 ? -7.663 8.977 5.722 1.00 98.44 198 GLY A C 1
ATOM 1595 O O . GLY A 1 198 ? -8.164 9.755 4.913 1.00 98.44 198 GLY A O 1
ATOM 1596 N N . PHE A 1 199 ? -6.618 9.298 6.476 1.00 98.56 199 PHE A N 1
ATOM 1597 C CA . PHE A 1 199 ? -5.933 10.587 6.476 1.00 98.56 199 PHE A CA 1
ATOM 1598 C C . PHE A 1 199 ? -4.480 10.425 6.031 1.00 98.56 199 PHE A C 1
ATOM 1600 O O . PHE A 1 199 ? -3.810 9.457 6.397 1.00 98.56 199 PHE A O 1
ATOM 1607 N N . LYS A 1 200 ? -3.977 11.387 5.251 1.00 98.19 200 LYS A N 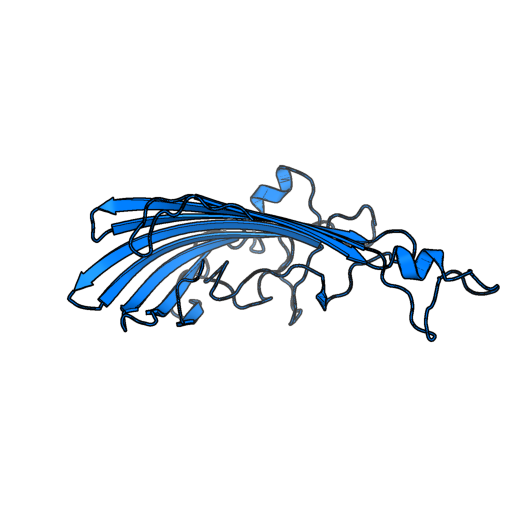1
ATOM 1608 C CA . LYS A 1 200 ? -2.601 11.388 4.739 1.00 98.19 200 LYS A CA 1
ATOM 1609 C C . LYS A 1 200 ? -1.640 11.861 5.834 1.00 98.19 200 LYS A C 1
ATOM 1611 O O . LYS A 1 200 ? -1.488 13.055 6.077 1.00 98.19 200 LYS A O 1
ATOM 1616 N N . THR A 1 201 ? -1.020 10.912 6.529 1.00 98.44 201 THR A N 1
ATOM 1617 C CA . THR A 1 201 ? -0.100 11.152 7.655 1.00 98.44 201 THR A CA 1
ATOM 1618 C C . THR A 1 201 ? 1.271 11.617 7.175 1.00 98.44 201 THR A C 1
ATOM 1620 O O . THR A 1 201 ? 1.830 12.563 7.728 1.00 98.44 201 THR A O 1
ATOM 1623 N N . TYR A 1 202 ? 1.793 10.979 6.126 1.00 98.38 202 TYR A N 1
ATOM 1624 C CA . TYR A 1 202 ? 3.042 11.336 5.464 1.00 98.38 202 TYR A CA 1
ATOM 1625 C C . TYR A 1 202 ? 2.887 11.281 3.944 1.00 98.38 202 TYR A C 1
ATOM 1627 O O . TYR A 1 202 ? 2.595 10.226 3.374 1.00 98.38 202 TYR A O 1
ATOM 1635 N N . GLU A 1 203 ? 3.138 12.411 3.291 1.00 97.88 203 GLU A N 1
ATOM 1636 C CA . GLU A 1 203 ? 3.074 12.573 1.841 1.00 97.88 203 GLU A CA 1
ATOM 1637 C C . GLU A 1 203 ? 4.496 12.745 1.276 1.00 97.88 203 GLU A C 1
ATOM 1639 O O . GLU A 1 203 ? 5.124 13.795 1.460 1.00 97.88 203 GLU A O 1
ATOM 1644 N N . PRO A 1 204 ? 5.047 11.733 0.580 1.00 96.94 204 PRO A N 1
ATOM 1645 C CA . PRO A 1 204 ? 6.459 11.715 0.201 1.00 96.94 204 PRO A CA 1
ATOM 1646 C C . PRO A 1 204 ? 6.808 12.744 -0.878 1.00 96.94 204 PRO A C 1
ATOM 1648 O O . PRO A 1 204 ? 7.973 13.142 -0.978 1.00 96.94 204 PRO A O 1
ATOM 1651 N N . TYR A 1 205 ? 5.809 13.170 -1.653 1.00 96.06 205 TYR A N 1
ATOM 1652 C CA . TYR A 1 205 ? 5.925 14.094 -2.778 1.00 96.06 205 TYR A CA 1
ATOM 1653 C C . TYR A 1 205 ? 5.881 15.577 -2.392 1.00 96.06 205 TYR A C 1
ATOM 1655 O O . TYR A 1 205 ? 6.165 16.432 -3.228 1.00 96.06 205 TYR A O 1
ATOM 1663 N N . LEU A 1 206 ? 5.563 15.902 -1.135 1.00 96.75 206 LEU A N 1
ATOM 1664 C CA . LEU A 1 206 ? 5.606 17.281 -0.654 1.00 96.75 206 LEU A CA 1
ATOM 1665 C C . LEU A 1 206 ? 7.046 17.750 -0.402 1.00 96.75 206 LEU A C 1
ATOM 1667 O O . LEU A 1 206 ? 7.978 16.958 -0.217 1.00 96.75 206 LEU A O 1
ATOM 1671 N N . LEU A 1 207 ? 7.222 19.074 -0.371 1.00 95.06 207 LEU A N 1
ATOM 1672 C CA . LEU A 1 207 ? 8.503 19.709 -0.067 1.00 95.06 207 LEU A CA 1
ATOM 1673 C C . LEU A 1 207 ? 9.037 19.266 1.304 1.00 95.06 207 LEU A C 1
ATOM 1675 O O . LEU A 1 207 ? 8.284 18.966 2.235 1.00 95.06 207 LEU A O 1
ATOM 1679 N N . GLN A 1 208 ? 10.365 19.245 1.441 1.00 92.50 208 GLN A N 1
ATOM 1680 C CA . GLN A 1 208 ? 11.015 18.904 2.705 1.00 92.50 208 GLN A CA 1
ATOM 1681 C C . GLN A 1 208 ? 10.526 19.829 3.833 1.00 92.50 208 GLN A C 1
ATOM 1683 O O . GLN A 1 208 ? 10.330 21.023 3.630 1.00 92.50 208 GLN A O 1
ATOM 1688 N N . GLY A 1 209 ? 10.273 19.256 5.013 1.00 93.69 209 GLY A N 1
ATOM 1689 C CA . GLY A 1 209 ? 9.670 19.967 6.147 1.00 93.69 209 GLY A CA 1
ATOM 1690 C C . GLY A 1 209 ? 8.138 20.056 6.114 1.00 93.69 209 GLY A C 1
ATOM 1691 O O . GLY A 1 209 ? 7.544 20.330 7.148 1.00 93.69 209 GLY A O 1
ATOM 1692 N N . LYS A 1 210 ? 7.485 19.748 4.983 1.00 96.56 210 LYS A N 1
ATOM 1693 C CA . LYS A 1 210 ? 6.016 19.750 4.828 1.00 96.56 210 LYS A CA 1
ATOM 1694 C C . LYS A 1 210 ? 5.436 18.377 4.478 1.00 96.56 210 LYS A C 1
ATOM 1696 O O . LYS A 1 210 ? 4.390 18.278 3.863 1.00 96.56 210 LYS A O 1
ATOM 1701 N N . LYS A 1 211 ? 6.139 17.292 4.798 1.00 97.06 211 LYS A N 1
ATOM 1702 C CA . LYS A 1 211 ? 5.676 15.940 4.439 1.00 97.06 211 LYS A CA 1
ATOM 1703 C C . LYS A 1 211 ? 4.703 15.345 5.448 1.00 97.06 211 LYS A C 1
ATOM 1705 O O . LYS A 1 211 ? 3.874 14.526 5.078 1.00 97.06 211 LYS A O 1
ATOM 1710 N N . TRP A 1 212 ? 4.819 15.737 6.713 1.00 97.94 212 TRP A N 1
ATOM 1711 C CA . TRP A 1 212 ? 3.995 15.218 7.798 1.00 97.94 212 TRP A CA 1
ATOM 1712 C C . TRP A 1 212 ? 2.771 16.098 8.012 1.00 97.94 212 TRP A C 1
ATOM 1714 O O . TRP A 1 212 ? 2.889 17.324 8.025 1.00 97.94 212 TRP A O 1
ATOM 1724 N N . PHE A 1 213 ? 1.617 15.460 8.186 1.00 97.94 213 PHE A N 1
ATOM 1725 C CA . PHE A 1 213 ? 0.358 16.063 8.633 1.00 97.94 213 PHE A CA 1
ATOM 1726 C C . PHE A 1 213 ? -0.140 17.292 7.848 1.00 97.94 213 PHE A C 1
ATOM 1728 O O . PHE A 1 213 ? -1.004 18.017 8.331 1.00 97.94 213 PHE A O 1
ATOM 1735 N N . THR A 1 214 ? 0.368 17.541 6.638 1.00 97.50 214 THR A N 1
ATOM 1736 C CA . THR A 1 214 ? 0.047 18.768 5.890 1.00 97.50 214 THR A CA 1
ATOM 1737 C C . THR A 1 214 ? -1.399 18.772 5.409 1.00 97.50 214 THR A C 1
ATOM 1739 O O . THR A 1 214 ? -2.109 19.753 5.615 1.00 97.50 214 THR A O 1
ATOM 1742 N N . ASN A 1 215 ? -1.871 17.649 4.866 1.00 97.06 215 ASN A N 1
ATOM 1743 C CA . ASN A 1 215 ? -3.265 17.469 4.461 1.00 97.06 215 ASN A CA 1
ATOM 1744 C C . ASN A 1 215 ? -4.043 16.568 5.440 1.00 97.06 215 ASN A C 1
ATOM 1746 O O . ASN A 1 215 ? -4.957 15.845 5.049 1.00 97.06 215 ASN A O 1
ATOM 1750 N N . TYR A 1 216 ? -3.682 16.581 6.728 1.00 97.75 216 TYR A N 1
ATOM 1751 C CA . TYR A 1 216 ? -4.323 15.747 7.751 1.00 97.75 216 TYR A CA 1
ATOM 1752 C C . TYR A 1 216 ? -5.548 16.451 8.344 1.00 97.75 216 TYR A C 1
ATOM 1754 O O . TYR A 1 216 ? -5.496 17.057 9.411 1.00 97.75 216 TYR A O 1
ATOM 1762 N N . ASN A 1 217 ? -6.659 16.426 7.615 1.00 97.00 217 ASN A N 1
ATOM 1763 C CA . ASN A 1 217 ? -7.923 17.030 8.037 1.00 97.00 217 ASN A CA 1
ATOM 1764 C C . ASN A 1 217 ? -9.111 16.374 7.310 1.00 97.00 217 ASN A C 1
ATOM 1766 O O . ASN A 1 217 ? -8.932 15.630 6.348 1.00 97.00 217 ASN A O 1
ATOM 1770 N N . PHE A 1 218 ? -10.334 16.662 7.757 1.00 97.00 218 PHE A N 1
ATOM 1771 C CA . PHE A 1 218 ? -11.556 16.050 7.221 1.00 97.00 218 PHE A CA 1
ATOM 1772 C C . PHE A 1 218 ? -11.891 16.444 5.775 1.00 97.00 218 PHE A C 1
ATOM 1774 O O . PHE A 1 218 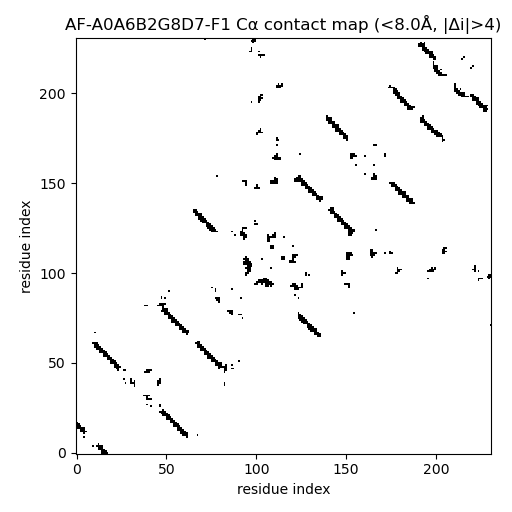? -12.595 15.688 5.105 1.00 97.00 218 PHE A O 1
ATOM 1781 N N . SER A 1 219 ? -11.404 17.589 5.278 1.00 96.94 219 SER A N 1
ATOM 1782 C CA . SER A 1 219 ? -11.643 17.998 3.885 1.00 96.94 219 SER A CA 1
ATOM 1783 C C . SER A 1 219 ? -10.733 17.274 2.891 1.00 96.94 219 SER A C 1
ATOM 1785 O O . SER A 1 219 ? -11.099 17.130 1.728 1.00 96.94 219 SER A O 1
ATOM 1787 N N . HIS A 1 220 ? -9.586 16.770 3.353 1.00 96.62 220 HIS A N 1
ATOM 1788 C CA . HIS A 1 220 ? -8.641 15.981 2.558 1.00 96.62 220 HIS A CA 1
ATOM 1789 C C . HIS A 1 220 ? -8.693 14.477 2.870 1.00 96.62 220 HIS A C 1
ATOM 1791 O O . HIS A 1 220 ? -7.992 13.692 2.229 1.00 96.62 220 HIS A O 1
ATOM 1797 N N . ALA A 1 221 ? -9.508 14.067 3.846 1.00 97.56 221 ALA A N 1
ATOM 1798 C CA . ALA A 1 221 ? -9.709 12.667 4.183 1.00 97.56 221 ALA A CA 1
ATOM 1799 C C . ALA A 1 221 ? -10.366 11.902 3.026 1.00 97.56 221 ALA A C 1
ATOM 1801 O O . ALA A 1 221 ? -11.231 12.416 2.311 1.00 97.56 221 ALA A O 1
ATOM 1802 N N . VAL A 1 222 ? -9.979 10.639 2.867 1.00 98.12 222 VAL A N 1
ATOM 1803 C CA . VAL A 1 222 ? -10.591 9.725 1.903 1.00 98.12 222 VAL A CA 1
ATOM 1804 C C . VAL A 1 222 ? -11.576 8.826 2.636 1.00 98.12 222 VAL A C 1
ATOM 1806 O O . VAL A 1 222 ? -11.213 8.073 3.541 1.00 98.12 222 VAL A O 1
ATOM 1809 N N . TYR A 1 223 ? -12.833 8.902 2.213 1.00 97.69 223 TYR A N 1
ATOM 1810 C CA . TYR A 1 223 ? -13.927 8.097 2.737 1.00 97.69 223 TYR A CA 1
ATOM 1811 C C . TYR A 1 223 ? -14.111 6.864 1.861 1.00 97.69 223 TYR A C 1
ATOM 1813 O O . TYR A 1 223 ? -14.332 6.968 0.653 1.00 97.69 223 TYR A O 1
ATOM 1821 N N . ASN A 1 224 ? -14.011 5.690 2.469 1.00 97.44 224 ASN A N 1
ATOM 1822 C CA . ASN A 1 224 ? -14.087 4.411 1.789 1.00 97.44 224 ASN A CA 1
ATOM 1823 C C . ASN A 1 224 ? -15.277 3.620 2.321 1.00 97.44 224 ASN A C 1
ATOM 1825 O O . ASN A 1 224 ? -15.447 3.474 3.528 1.00 97.44 224 ASN A O 1
ATOM 1829 N N . ILE A 1 225 ? -16.049 3.041 1.410 1.00 96.44 225 ILE A N 1
ATOM 1830 C CA . ILE A 1 225 ? -17.087 2.062 1.727 1.00 96.44 225 ILE A CA 1
ATOM 1831 C C . ILE A 1 225 ? -16.649 0.720 1.149 1.00 96.44 225 ILE A C 1
ATOM 1833 O O . ILE A 1 225 ? -16.014 0.663 0.092 1.00 96.44 225 ILE A O 1
ATOM 1837 N N . GLY A 1 226 ? -16.954 -0.373 1.840 1.00 94.56 226 GLY A N 1
ATOM 1838 C CA . GLY A 1 226 ? -16.698 -1.700 1.299 1.00 94.56 226 GLY A CA 1
ATOM 1839 C C . GLY A 1 226 ? -17.479 -2.807 1.980 1.00 94.56 226 GLY A C 1
ATOM 1840 O O . GLY A 1 226 ? -18.175 -2.603 2.975 1.00 94.56 226 GLY A O 1
ATOM 1841 N N . ILE A 1 227 ? -17.323 -3.996 1.412 1.00 93.81 227 ILE A N 1
ATOM 1842 C CA . ILE A 1 227 ? -17.859 -5.248 1.930 1.00 93.81 227 ILE A CA 1
ATOM 1843 C C . ILE A 1 227 ? -16.664 -6.129 2.289 1.00 93.81 227 ILE A C 1
ATOM 1845 O O . ILE A 1 227 ? -15.700 -6.211 1.525 1.00 93.81 227 ILE A O 1
ATOM 1849 N N . ASN A 1 228 ? -16.750 -6.789 3.440 1.00 91.75 228 ASN A N 1
ATOM 1850 C CA . ASN A 1 228 ? -15.696 -7.559 4.088 1.00 91.75 228 ASN A CA 1
ATOM 1851 C C . ASN A 1 228 ? -14.478 -6.720 4.511 1.00 91.75 228 ASN A C 1
ATOM 1853 O O . ASN A 1 228 ? -14.356 -5.515 4.263 1.00 91.75 228 ASN A O 1
ATOM 1857 N N . TYR A 1 229 ? -13.561 -7.375 5.218 1.00 85.94 229 TYR A N 1
ATOM 1858 C CA . TYR A 1 229 ? -12.327 -6.750 5.674 1.00 85.94 229 TYR A CA 1
ATOM 1859 C C . TYR A 1 229 ? -11.403 -6.381 4.497 1.00 85.94 229 TYR A C 1
ATOM 1861 O O . TYR A 1 229 ? -11.407 -7.070 3.477 1.00 85.94 229 TYR A O 1
ATOM 1869 N N . PRO A 1 230 ? -10.615 -5.292 4.617 1.00 64.94 230 PRO A N 1
ATOM 1870 C CA . PRO A 1 230 ? -9.722 -4.822 3.550 1.00 64.94 230 PRO A CA 1
ATOM 1871 C C . PRO A 1 230 ? -8.625 -5.817 3.194 1.00 64.94 230 PRO A C 1
ATOM 1873 O O . PRO A 1 230 ? -8.176 -5.862 2.048 1.00 64.94 230 PRO A O 1
ATOM 1876 N N . PHE A 1 231 ? -8.239 -6.637 4.169 1.00 79.31 231 PHE A N 1
ATOM 1877 C CA . PHE A 1 231 ? -7.296 -7.727 4.027 1.00 79.31 231 PHE A CA 1
ATOM 1878 C C . PHE A 1 231 ? -7.531 -8.821 5.062 1.00 79.31 231 PHE A C 1
ATOM 1880 O O . PHE A 1 231 ? -7.956 -8.548 6.217 1.00 79.31 231 PHE A O 1
#

Secondary structure (DSSP, 8-state):
-EE---STT--S-EEEEEEEEEESHHHHHH----TT-SS-EETTEE---EEEEEEEEEEEEE-SSSEEEEEEEEEEEEEE-TT-SS--GGGSB---STTS-TTS-TTTS-STT-----SS--BSEEEEEEEEEEEEEETTEEEEEEEEEEEEEB----TTS-TTTB--GGGGGGG-EEEEEEEEEEE-SS-EEEEEEEEEEE-TTSPTT-SBSTT-STTTPEEEEEES---

pLDDT: mean 92.83, std 7.56, range [56.78, 98.75]